Protein AF-A0A529T981-F1 (afdb_monomer_lite)

Structure (mmCIF, N/CA/C/O backbone):
data_AF-A0A529T981-F1
#
_entry.id   AF-A0A529T981-F1
#
loop_
_atom_site.group_PDB
_atom_site.id
_atom_site.type_symbol
_atom_site.label_atom_id
_atom_site.label_alt_id
_atom_site.label_comp_id
_atom_site.label_asym_id
_atom_site.label_entity_id
_atom_site.label_seq_id
_atom_site.pdbx_PDB_ins_code
_atom_site.Cartn_x
_atom_site.Cartn_y
_atom_site.Cartn_z
_atom_site.occupancy
_atom_site.B_iso_or_equiv
_atom_site.auth_seq_id
_atom_site.auth_comp_id
_atom_site.auth_asym_id
_atom_site.auth_atom_id
_atom_site.pdbx_PDB_model_num
ATOM 1 N N . ASP A 1 1 ? -9.825 -8.120 22.992 1.00 79.69 1 ASP A N 1
ATOM 2 C CA . ASP A 1 1 ? -8.385 -8.483 22.973 1.00 79.69 1 ASP A CA 1
ATOM 3 C C . ASP A 1 1 ? -7.554 -7.920 24.119 1.00 79.69 1 ASP A C 1
ATOM 5 O O . ASP A 1 1 ? -6.640 -8.611 24.566 1.00 79.69 1 ASP A O 1
ATOM 9 N N . TYR A 1 2 ? -7.855 -6.719 24.620 1.00 92.38 2 TYR A N 1
ATOM 10 C CA . TYR A 1 2 ? -7.066 -6.068 25.681 1.00 92.38 2 TYR A CA 1
ATOM 11 C C . TYR A 1 2 ? -7.798 -5.934 27.023 1.00 92.38 2 TYR A C 1
ATOM 13 O O . TYR A 1 2 ? -7.199 -5.501 28.000 1.00 92.38 2 TYR A O 1
ATOM 21 N N . SER A 1 3 ? -9.080 -6.305 27.079 1.00 91.94 3 SER A N 1
ATOM 22 C CA . SER A 1 3 ? -9.889 -6.250 28.295 1.00 91.94 3 SER A CA 1
ATOM 23 C C . SER A 1 3 ? -9.361 -7.203 29.366 1.00 91.94 3 SER A C 1
ATOM 25 O O . SER A 1 3 ? -8.904 -8.312 29.068 1.00 91.94 3 SER A O 1
ATOM 27 N N . VAL A 1 4 ? -9.448 -6.756 30.616 1.00 92.44 4 VAL A N 1
ATOM 28 C CA . VAL A 1 4 ? -9.109 -7.526 31.813 1.00 92.44 4 VAL A CA 1
ATOM 29 C C . VAL A 1 4 ? -10.261 -7.379 32.787 1.00 92.44 4 VAL A C 1
ATOM 31 O O . VAL A 1 4 ? -10.674 -6.259 33.085 1.00 92.44 4 VAL A O 1
ATOM 34 N N . ASP A 1 5 ? -10.772 -8.504 33.271 1.00 90.44 5 ASP A N 1
ATOM 35 C CA . ASP A 1 5 ? -11.862 -8.511 34.238 1.00 90.44 5 ASP A CA 1
ATOM 36 C C . ASP A 1 5 ? -11.338 -8.122 35.619 1.00 90.44 5 ASP A C 1
ATOM 38 O O . ASP A 1 5 ? -10.339 -8.663 36.100 1.00 90.44 5 ASP A O 1
ATOM 42 N N . ILE A 1 6 ? -12.020 -7.177 36.262 1.00 89.88 6 ILE A N 1
ATOM 43 C CA . ILE A 1 6 ? -11.664 -6.704 37.599 1.00 89.88 6 ILE A CA 1
ATOM 44 C C . ILE A 1 6 ? -12.246 -7.682 38.631 1.00 89.88 6 ILE A C 1
ATOM 46 O O . ILE A 1 6 ? -13.460 -7.909 38.619 1.00 89.88 6 ILE A O 1
ATOM 50 N N . PRO A 1 7 ? -11.437 -8.242 39.553 1.00 87.31 7 PRO A N 1
ATOM 51 C CA . PRO A 1 7 ? -11.942 -9.106 40.613 1.00 87.31 7 PRO A CA 1
ATOM 52 C C . PRO A 1 7 ? -12.968 -8.376 41.483 1.00 87.31 7 PRO A C 1
ATOM 54 O O . PRO A 1 7 ? -12.657 -7.350 42.100 1.00 87.31 7 PRO A O 1
ATOM 57 N N . ALA A 1 8 ? -14.181 -8.924 41.576 1.00 83.12 8 ALA A N 1
ATOM 58 C CA . ALA A 1 8 ? -15.233 -8.373 42.421 1.00 83.12 8 ALA A CA 1
ATOM 59 C C . ALA A 1 8 ? -14.780 -8.318 43.890 1.00 83.12 8 ALA A C 1
ATOM 61 O O . ALA A 1 8 ? -14.009 -9.151 44.360 1.00 83.12 8 ALA A O 1
ATOM 62 N N . ALA A 1 9 ? -15.245 -7.320 44.641 1.00 73.50 9 ALA A N 1
ATOM 63 C CA . ALA A 1 9 ? -14.827 -7.133 46.033 1.00 73.50 9 ALA A CA 1
ATOM 64 C C . ALA A 1 9 ? -15.364 -8.216 46.996 1.00 73.50 9 ALA A C 1
ATOM 66 O O . ALA A 1 9 ? -14.849 -8.346 48.100 1.00 73.50 9 ALA A O 1
ATOM 67 N N . ALA A 1 10 ? -16.385 -8.980 46.590 1.00 66.94 10 ALA A N 1
ATOM 68 C CA . ALA A 1 10 ? -17.143 -9.889 47.457 1.00 66.94 10 ALA A CA 1
ATOM 69 C C . ALA A 1 10 ? -16.980 -11.389 47.129 1.00 66.94 10 ALA A C 1
ATOM 71 O O . ALA A 1 10 ? -17.676 -12.211 47.718 1.00 66.94 10 ALA A O 1
ATOM 72 N N . THR A 1 11 ? -16.117 -11.765 46.179 1.00 62.50 11 THR A N 1
ATOM 73 C CA . THR A 1 11 ? -16.028 -13.150 45.664 1.00 62.50 11 THR A CA 1
ATOM 74 C C . THR A 1 11 ? -15.079 -14.070 46.427 1.00 62.50 11 THR A C 1
ATOM 76 O O . THR A 1 11 ? -15.204 -15.285 46.310 1.00 62.50 11 THR A O 1
ATOM 79 N N . SER A 1 12 ? -14.158 -13.527 47.222 1.00 66.31 12 SER A N 1
ATOM 80 C CA . SER A 1 12 ? -13.150 -14.309 47.946 1.00 66.31 12 SER A CA 1
ATOM 81 C C . SER A 1 12 ? -13.597 -14.615 49.379 1.00 66.31 12 SER A C 1
ATOM 83 O O . SER A 1 12 ? -13.844 -13.681 50.146 1.00 66.31 12 SER A O 1
ATOM 85 N N . ALA A 1 13 ? -13.658 -15.895 49.761 1.00 71.44 13 ALA A N 1
ATOM 86 C CA . ALA A 1 13 ? -14.081 -16.317 51.096 1.00 71.44 13 ALA A CA 1
ATOM 87 C C . ALA A 1 13 ? -12.965 -16.161 52.148 1.00 71.44 13 ALA A C 1
ATOM 89 O O . ALA A 1 13 ? -13.269 -16.029 53.335 1.00 71.44 13 ALA A O 1
ATOM 90 N N . THR A 1 14 ? -11.687 -16.122 51.735 1.00 87.25 14 THR A N 1
ATOM 91 C CA . THR A 1 14 ? -10.537 -15.889 52.635 1.00 87.25 14 THR A CA 1
ATOM 92 C C . THR A 1 14 ? -9.522 -14.853 52.107 1.00 87.25 14 THR A C 1
ATOM 94 O O . THR A 1 14 ? -9.468 -14.584 50.900 1.00 87.25 14 THR A O 1
ATOM 97 N N . PRO A 1 15 ? -8.667 -14.270 52.978 1.00 87.62 15 PRO A N 1
ATOM 98 C CA . PRO A 1 15 ? -7.579 -13.370 52.568 1.00 87.62 15 PRO A CA 1
ATOM 99 C C . PRO A 1 15 ? -6.585 -13.988 51.570 1.00 87.62 15 PRO A C 1
ATOM 101 O O . PRO A 1 15 ? -6.075 -13.297 50.682 1.00 87.62 15 PRO A O 1
ATOM 104 N N . GLU A 1 16 ? -6.308 -15.289 51.676 1.00 90.06 16 GLU A N 1
ATOM 105 C CA . GLU A 1 16 ? -5.418 -16.005 50.756 1.00 90.06 16 GLU A CA 1
ATOM 106 C C . GLU A 1 16 ? -6.039 -16.128 49.363 1.00 90.06 16 GLU A C 1
ATOM 108 O O . GLU A 1 16 ? -5.354 -15.931 48.357 1.00 90.06 16 GLU A O 1
ATOM 113 N N . GLU A 1 17 ? -7.339 -16.424 49.290 1.00 87.94 17 GLU A N 1
ATOM 114 C CA . GLU A 1 17 ? -8.085 -16.440 48.030 1.00 87.94 17 GLU A CA 1
ATOM 115 C C . GLU A 1 17 ? -8.094 -15.057 47.389 1.00 87.94 17 GLU A C 1
ATOM 117 O O . GLU A 1 17 ? -7.785 -14.937 46.201 1.00 87.94 17 GLU A O 1
ATOM 122 N N . ARG A 1 18 ? -8.320 -14.005 48.187 1.00 88.88 18 ARG A N 1
ATOM 123 C CA . ARG A 1 18 ? -8.262 -12.626 47.697 1.00 88.88 18 ARG A CA 1
ATOM 124 C C . ARG A 1 18 ? -6.890 -12.282 47.126 1.00 88.88 18 ARG A C 1
ATOM 126 O O . ARG A 1 18 ? -6.791 -11.694 46.053 1.00 88.88 18 ARG A O 1
ATOM 133 N N . THR A 1 19 ? -5.824 -12.677 47.817 1.00 91.31 19 THR A N 1
ATOM 134 C CA . THR A 1 19 ? -4.449 -12.440 47.359 1.00 91.31 19 THR A CA 1
ATOM 135 C C . THR A 1 19 ? -4.184 -13.149 46.028 1.00 91.31 19 THR A C 1
ATOM 137 O O . THR A 1 19 ? -3.629 -12.550 45.110 1.00 91.31 19 THR A O 1
ATOM 140 N N . ARG A 1 20 ? -4.632 -14.403 45.873 1.00 91.50 20 ARG A N 1
ATOM 141 C CA . ARG A 1 20 ? -4.498 -15.150 44.610 1.00 91.50 20 ARG A CA 1
ATOM 142 C C . ARG A 1 20 ? -5.272 -14.502 43.462 1.00 91.50 20 ARG A C 1
ATOM 144 O O . ARG A 1 20 ? -4.754 -14.459 42.348 1.00 91.50 20 ARG A O 1
ATOM 151 N N . GLU A 1 21 ? -6.485 -14.013 43.713 1.00 92.19 21 GLU A N 1
ATOM 152 C CA . GLU A 1 21 ? -7.270 -13.272 42.717 1.00 92.19 21 GLU A CA 1
ATOM 153 C C . GLU A 1 21 ? -6.547 -12.001 42.260 1.00 92.19 21 GLU A C 1
ATOM 155 O O . GLU A 1 21 ? -6.406 -11.778 41.059 1.00 92.19 21 GLU A O 1
ATOM 160 N N . LEU A 1 22 ? -6.037 -11.206 43.205 1.00 92.94 22 LEU A N 1
ATOM 161 C CA . LEU A 1 22 ? -5.331 -9.960 42.903 1.00 92.94 22 LEU A CA 1
ATOM 162 C C . LEU A 1 22 ? -4.029 -10.201 42.131 1.00 92.94 22 LEU A C 1
ATOM 164 O O . LEU A 1 22 ? -3.758 -9.488 41.171 1.00 92.94 22 LEU A O 1
ATOM 168 N N . VAL A 1 23 ? -3.260 -11.239 42.476 1.00 94.69 23 VAL A N 1
ATOM 169 C CA . VAL A 1 23 ? -2.050 -11.611 41.720 1.00 94.69 23 VAL A CA 1
ATOM 170 C C . VAL A 1 23 ? -2.396 -12.007 40.283 1.00 94.69 23 VAL A C 1
ATOM 172 O O . VAL A 1 23 ? -1.722 -11.580 39.348 1.00 94.69 23 VAL A O 1
ATOM 175 N N . ARG A 1 24 ? -3.459 -12.798 40.075 1.00 94.25 24 ARG A N 1
ATOM 176 C CA . ARG A 1 24 ? -3.903 -13.170 38.719 1.00 94.25 24 ARG A CA 1
ATOM 177 C C . ARG A 1 24 ? -4.343 -11.955 37.913 1.00 94.25 24 ARG A C 1
ATOM 179 O O . ARG A 1 24 ? -3.990 -11.859 36.740 1.00 94.25 24 ARG A O 1
ATOM 186 N N . PHE A 1 25 ? -5.093 -11.052 38.539 1.00 95.31 25 PHE A N 1
ATOM 187 C CA . PHE A 1 25 ? -5.492 -9.793 37.925 1.00 95.31 25 PHE A CA 1
ATOM 188 C C . PHE A 1 25 ? -4.277 -8.963 37.519 1.00 95.31 25 PHE A C 1
ATOM 190 O O . PHE A 1 25 ? -4.196 -8.557 36.366 1.00 95.31 25 PHE A O 1
ATOM 197 N N . GLU A 1 26 ? -3.302 -8.792 38.410 1.00 95.06 26 GLU A N 1
ATOM 198 C CA . GLU A 1 26 ? -2.103 -7.998 38.138 1.00 95.06 26 GLU A CA 1
ATOM 199 C C . GLU A 1 26 ? -1.268 -8.582 36.991 1.00 95.06 26 GLU A C 1
ATOM 201 O O . GLU A 1 26 ? -0.841 -7.860 36.088 1.00 95.06 26 GLU A O 1
ATOM 206 N N . MET A 1 27 ? -1.091 -9.908 36.961 1.00 95.44 27 MET A N 1
ATOM 207 C CA . MET A 1 27 ? -0.408 -10.588 35.857 1.00 95.44 27 MET A CA 1
ATOM 208 C C . MET A 1 27 ? -1.162 -10.424 34.532 1.00 95.44 27 MET A C 1
ATOM 210 O O . MET A 1 27 ? -0.543 -10.175 33.495 1.00 95.44 27 MET A O 1
ATOM 214 N N . ALA A 1 28 ? -2.493 -10.553 34.551 1.00 96.19 28 ALA A N 1
ATOM 215 C CA . ALA A 1 28 ? -3.322 -10.370 33.365 1.00 96.19 28 ALA A CA 1
ATOM 216 C C . ALA A 1 28 ? -3.280 -8.917 32.872 1.00 96.19 28 ALA A C 1
ATOM 218 O O . ALA A 1 28 ? -3.093 -8.691 31.678 1.00 96.19 28 ALA A O 1
ATOM 219 N N . LEU A 1 29 ? -3.386 -7.945 33.779 1.00 95.94 29 LEU A N 1
ATOM 220 C CA . LEU A 1 29 ? -3.292 -6.519 33.485 1.00 95.94 29 LEU A CA 1
ATOM 221 C C . LEU A 1 29 ? -1.941 -6.165 32.874 1.00 95.94 29 LEU A C 1
ATOM 223 O O . LEU A 1 29 ? -1.905 -5.605 31.779 1.00 95.94 29 LEU A O 1
ATOM 227 N N . SER A 1 30 ? -0.849 -6.588 33.512 1.00 96.12 30 SER A N 1
ATOM 228 C CA . SER A 1 30 ? 0.517 -6.391 33.020 1.00 96.12 30 SER A CA 1
ATOM 229 C C . SER A 1 30 ? 0.714 -6.988 31.624 1.00 96.12 30 SER A C 1
ATOM 231 O O . SER A 1 30 ? 1.224 -6.326 30.721 1.00 96.12 30 SER A O 1
ATOM 233 N N . ALA A 1 31 ? 0.258 -8.222 31.397 1.00 96.19 31 ALA A N 1
ATOM 234 C CA . ALA A 1 31 ? 0.380 -8.861 30.090 1.00 96.19 31 ALA A CA 1
ATOM 235 C C . ALA A 1 31 ? -0.459 -8.156 29.009 1.00 96.19 31 ALA A C 1
ATOM 237 O O . ALA A 1 31 ? 0.007 -7.976 27.882 1.00 96.19 31 ALA A O 1
ATOM 238 N N . ARG A 1 32 ? -1.696 -7.745 29.327 1.00 96.50 32 ARG A N 1
ATOM 239 C CA . ARG A 1 32 ? -2.586 -7.080 28.361 1.00 96.50 32 ARG A CA 1
ATOM 240 C C . ARG A 1 32 ? -2.136 -5.665 28.033 1.00 96.50 32 ARG A C 1
ATOM 242 O O . ARG A 1 32 ? -2.199 -5.302 26.861 1.00 96.50 32 ARG A O 1
ATOM 249 N N . VAL A 1 33 ? -1.657 -4.898 29.011 1.00 96.56 33 VAL A N 1
ATOM 250 C CA . VAL A 1 33 ? -1.172 -3.534 28.765 1.00 96.56 33 VAL A CA 1
ATOM 251 C C . VAL A 1 33 ? 0.124 -3.542 27.956 1.00 96.56 33 VAL A C 1
ATOM 253 O O . VAL A 1 33 ? 0.258 -2.751 27.025 1.00 96.56 33 VAL A O 1
ATOM 256 N N . LEU A 1 34 ? 1.030 -4.492 28.218 1.00 96.88 34 LEU A N 1
ATOM 257 C CA . LEU A 1 34 ? 2.233 -4.676 27.407 1.00 96.88 34 LEU A CA 1
ATOM 258 C C . LEU A 1 34 ? 1.904 -5.083 25.976 1.00 96.88 34 LEU A C 1
ATOM 260 O O . LEU A 1 34 ? 2.467 -4.523 25.037 1.00 96.88 34 LEU A O 1
ATOM 264 N N . ARG A 1 35 ? 0.960 -6.016 25.801 1.00 96.31 35 ARG A N 1
ATOM 265 C CA . ARG A 1 35 ? 0.483 -6.396 24.472 1.00 96.31 35 ARG A CA 1
ATOM 266 C C . ARG A 1 35 ? -0.139 -5.209 23.743 1.00 96.31 35 ARG A C 1
ATOM 268 O O . ARG A 1 35 ? 0.192 -4.987 22.590 1.00 96.31 35 ARG A O 1
ATOM 275 N N . TYR A 1 36 ? -1.001 -4.436 24.405 1.00 97.06 36 TYR A N 1
ATOM 276 C CA . TYR A 1 36 ? -1.597 -3.244 23.804 1.00 97.06 36 TYR A CA 1
ATOM 277 C C . TYR A 1 36 ? -0.527 -2.236 23.378 1.00 97.06 36 TYR A C 1
ATOM 279 O O . TYR A 1 36 ? -0.566 -1.746 22.257 1.00 97.06 36 TYR A O 1
ATOM 287 N N . ALA A 1 37 ? 0.434 -1.932 24.254 1.00 96.62 37 ALA A N 1
ATOM 288 C CA . ALA A 1 37 ? 1.474 -0.951 23.969 1.00 96.62 37 ALA A CA 1
ATOM 289 C C . ALA A 1 37 ? 2.386 -1.396 22.812 1.00 96.62 37 ALA A C 1
ATOM 291 O O . ALA A 1 37 ? 2.728 -0.579 21.959 1.00 96.62 37 ALA A O 1
ATOM 292 N N . HIS A 1 38 ? 2.714 -2.689 22.748 1.00 95.44 38 HIS A N 1
ATOM 293 C CA . HIS A 1 38 ? 3.427 -3.280 21.620 1.00 95.44 38 HIS A CA 1
ATOM 294 C C . HIS A 1 38 ? 2.606 -3.196 20.323 1.00 95.44 38 HIS A C 1
ATOM 296 O O . HIS A 1 38 ? 3.100 -2.694 19.315 1.00 95.44 38 HIS A O 1
ATOM 302 N N . ASP A 1 39 ? 1.347 -3.643 20.354 1.00 96.06 39 ASP A N 1
ATOM 303 C CA . ASP A 1 39 ? 0.452 -3.645 19.192 1.00 96.06 39 ASP A CA 1
ATOM 304 C C . ASP A 1 39 ? 0.203 -2.219 18.674 1.00 96.06 39 ASP A C 1
ATOM 306 O O . ASP A 1 39 ? 0.153 -2.005 17.467 1.00 96.06 39 ASP A O 1
ATOM 310 N N . ALA A 1 40 ? 0.092 -1.231 19.566 1.00 95.44 40 ALA A N 1
ATOM 311 C CA . ALA A 1 40 ? -0.047 0.181 19.218 1.00 95.44 40 ALA A CA 1
ATOM 312 C C . ALA A 1 40 ? 1.186 0.723 18.473 1.00 95.44 40 ALA A C 1
ATOM 314 O O . ALA A 1 40 ? 1.029 1.476 17.514 1.00 95.44 40 ALA A O 1
ATOM 315 N N . GLN A 1 41 ? 2.393 0.316 18.878 1.00 94.19 41 GLN A N 1
ATOM 316 C CA . GLN A 1 41 ? 3.653 0.785 18.290 1.00 94.19 41 GLN A CA 1
ATOM 317 C C . GLN A 1 41 ? 4.010 0.092 16.972 1.00 94.19 41 GLN A C 1
ATOM 319 O O . GLN A 1 41 ? 4.528 0.732 16.049 1.00 94.19 41 GLN A O 1
ATOM 324 N N . SER A 1 42 ? 3.786 -1.218 16.909 1.00 93.19 42 SER A N 1
ATOM 325 C CA . SER A 1 42 ? 4.363 -2.082 15.874 1.00 93.19 42 SER A CA 1
ATOM 326 C C . SER A 1 42 ? 3.327 -2.769 14.993 1.00 93.19 42 SER A C 1
ATOM 328 O O . SER A 1 42 ? 3.700 -3.373 13.991 1.00 93.19 42 SER A O 1
ATOM 330 N N . GLY A 1 43 ? 2.046 -2.670 15.341 1.00 94.81 43 GLY A N 1
ATOM 331 C CA . GLY A 1 43 ? 0.987 -3.447 14.715 1.00 94.81 43 GLY A CA 1
ATOM 332 C C . GLY A 1 43 ? 0.711 -4.749 15.461 1.00 94.81 43 GLY A C 1
ATOM 333 O O . GLY A 1 43 ? 1.532 -5.270 16.217 1.00 94.81 43 GLY A O 1
ATOM 334 N N . ARG A 1 44 ? -0.495 -5.265 15.246 1.00 94.50 44 ARG A N 1
ATOM 335 C CA . ARG A 1 44 ? -0.979 -6.566 15.721 1.00 94.50 44 ARG A CA 1
ATOM 336 C C . ARG A 1 44 ? -0.484 -7.714 14.844 1.00 94.50 44 ARG A C 1
ATOM 338 O O . ARG A 1 44 ? -0.466 -8.862 15.292 1.00 94.50 44 ARG A O 1
ATOM 345 N N . VAL A 1 45 ? -0.163 -7.419 13.587 1.00 93.50 45 VAL A N 1
ATOM 346 C CA . VAL A 1 45 ? 0.292 -8.378 12.582 1.00 93.50 45 VAL A CA 1
ATOM 347 C C . VAL A 1 45 ? 1.747 -8.085 12.244 1.00 93.50 45 VAL A C 1
ATOM 349 O O . VAL A 1 45 ? 2.114 -6.936 12.037 1.00 93.50 45 VAL A O 1
ATOM 352 N N . ASP A 1 46 ? 2.570 -9.131 12.175 1.00 92.62 46 ASP A N 1
ATOM 353 C CA . ASP A 1 46 ? 3.931 -9.026 11.647 1.00 92.62 46 ASP A CA 1
ATOM 354 C C . ASP A 1 46 ? 3.881 -9.108 10.108 1.00 92.62 46 ASP A C 1
ATOM 356 O O . ASP A 1 46 ? 3.665 -10.206 9.571 1.00 92.62 46 ASP A O 1
ATOM 360 N N . PRO A 1 47 ? 4.066 -7.986 9.384 1.00 93.75 47 PRO A N 1
ATOM 361 C CA . PRO A 1 47 ? 3.930 -7.957 7.929 1.00 93.75 47 PRO A CA 1
ATOM 362 C C . PRO A 1 47 ? 4.952 -8.860 7.233 1.00 93.75 47 PRO A C 1
ATOM 364 O O . PRO A 1 47 ? 4.630 -9.514 6.238 1.00 93.75 47 PRO A O 1
ATOM 367 N N . ASN A 1 48 ? 6.152 -9.002 7.804 1.00 94.00 48 ASN A N 1
ATOM 368 C CA . ASN A 1 48 ? 7.233 -9.811 7.235 1.00 94.00 48 ASN A CA 1
ATOM 369 C C . ASN A 1 48 ? 6.924 -11.320 7.266 1.00 94.00 48 ASN A C 1
ATOM 371 O O . ASN A 1 48 ? 7.628 -12.115 6.644 1.00 94.00 48 ASN A O 1
ATOM 375 N N . ARG A 1 49 ? 5.878 -11.735 7.997 1.00 93.81 49 ARG A N 1
ATOM 376 C CA . ARG A 1 49 ? 5.397 -13.124 8.066 1.00 93.81 49 ARG A CA 1
ATOM 377 C C . ARG A 1 49 ? 4.147 -13.379 7.228 1.00 93.81 49 ARG A C 1
ATOM 379 O O . ARG A 1 49 ? 3.740 -14.534 7.121 1.00 93.81 49 ARG A O 1
ATOM 386 N N . MET A 1 50 ? 3.536 -12.340 6.656 1.00 90.31 50 MET A N 1
ATOM 387 C CA . MET A 1 50 ? 2.333 -12.473 5.830 1.00 90.31 50 MET A CA 1
ATOM 388 C C . MET A 1 50 ? 2.673 -13.018 4.445 1.00 90.31 50 MET A C 1
ATOM 390 O O . MET A 1 50 ? 2.133 -14.033 4.008 1.00 90.31 50 MET A O 1
ATOM 394 N N . THR A 1 51 ? 3.573 -12.324 3.751 1.00 87.00 51 THR A N 1
ATOM 395 C CA . THR A 1 51 ? 4.034 -12.666 2.403 1.00 87.00 51 THR A CA 1
ATOM 396 C C . THR A 1 51 ? 5.536 -12.407 2.299 1.00 87.00 51 THR A C 1
ATOM 398 O O . THR A 1 51 ? 6.116 -11.739 3.151 1.00 87.00 51 THR A O 1
ATOM 401 N N . GLY A 1 52 ? 6.176 -12.895 1.235 1.00 89.44 52 GLY A N 1
ATOM 402 C CA . GLY A 1 52 ? 7.591 -12.613 0.966 1.00 89.44 52 GLY A CA 1
ATOM 403 C C . GLY A 1 52 ? 7.888 -11.197 0.451 1.00 89.44 52 GLY A C 1
ATOM 404 O O . GLY A 1 52 ? 9.034 -10.936 0.101 1.00 89.44 52 GLY A O 1
ATOM 405 N N . TYR A 1 53 ? 6.889 -10.307 0.364 1.00 93.44 53 TYR A N 1
ATOM 406 C CA . TYR A 1 53 ? 7.031 -8.965 -0.219 1.00 93.44 53 TYR A CA 1
ATOM 407 C C . TYR A 1 53 ? 7.159 -7.840 0.810 1.00 93.44 53 TYR A C 1
ATOM 409 O O . TYR A 1 53 ? 7.343 -6.694 0.416 1.00 93.44 53 TYR A O 1
ATOM 417 N N . TYR A 1 54 ? 7.078 -8.134 2.105 1.00 95.31 54 TYR A N 1
ATOM 418 C CA . TYR A 1 54 ? 7.261 -7.137 3.158 1.00 95.31 54 TYR A CA 1
ATOM 419 C C . TYR A 1 54 ? 8.670 -7.222 3.739 1.00 95.31 54 TYR A C 1
ATOM 421 O O . TYR A 1 54 ? 9.181 -8.309 4.014 1.00 95.31 54 TYR A O 1
ATOM 429 N N . ASP A 1 55 ? 9.298 -6.063 3.902 1.00 95.44 55 ASP A N 1
ATOM 430 C CA . ASP A 1 55 ? 10.629 -5.928 4.476 1.00 95.44 55 ASP A CA 1
ATOM 431 C C . ASP A 1 55 ? 10.716 -4.672 5.343 1.00 95.44 55 ASP A C 1
ATOM 433 O O . ASP A 1 55 ? 11.326 -3.663 4.981 1.00 95.44 55 ASP A O 1
ATOM 437 N N . PHE A 1 56 ? 10.072 -4.738 6.505 1.00 95.19 56 PHE A N 1
ATOM 438 C CA . PHE A 1 56 ? 10.139 -3.683 7.506 1.00 95.19 56 PHE A CA 1
ATOM 439 C C . PHE A 1 56 ? 11.102 -4.055 8.639 1.00 95.19 56 PHE A C 1
ATOM 441 O O . PHE A 1 56 ? 11.018 -5.164 9.177 1.00 95.19 56 PHE A O 1
ATOM 448 N N . PRO A 1 57 ? 12.001 -3.146 9.055 1.00 92.62 57 PRO A N 1
ATOM 449 C CA . PRO A 1 57 ? 12.819 -3.349 10.243 1.00 92.62 57 PRO A CA 1
ATOM 450 C C . PRO A 1 57 ? 11.960 -3.578 11.491 1.00 92.62 57 PRO A C 1
ATOM 452 O O . PRO A 1 57 ? 10.948 -2.907 11.697 1.00 92.62 57 PRO A O 1
ATOM 455 N N . ALA A 1 58 ? 12.387 -4.501 12.355 1.00 89.50 58 ALA A N 1
ATOM 456 C CA . ALA A 1 58 ? 11.729 -4.707 13.639 1.00 89.50 58 ALA A CA 1
ATOM 457 C C . ALA A 1 58 ? 11.807 -3.430 14.488 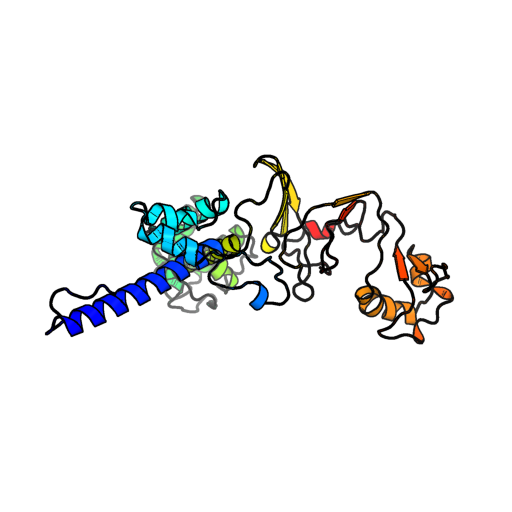1.00 89.50 58 ALA A C 1
ATOM 459 O O . ALA A 1 58 ? 12.868 -2.814 14.609 1.00 89.50 58 ALA A O 1
ATOM 460 N N . LYS A 1 59 ? 10.690 -3.062 15.115 1.00 91.69 59 LYS A N 1
ATOM 461 C CA . LYS A 1 59 ? 10.621 -1.932 16.041 1.00 91.69 59 LYS A CA 1
ATOM 462 C C . LYS A 1 59 ? 10.828 -2.439 17.469 1.00 91.69 59 LYS A C 1
ATOM 464 O O . LYS A 1 59 ? 9.907 -3.046 18.019 1.00 91.69 59 LYS A O 1
ATOM 469 N N . PRO A 1 60 ? 12.009 -2.236 18.080 1.00 91.31 60 PRO A N 1
ATOM 470 C CA . PRO A 1 60 ? 12.248 -2.713 19.434 1.00 91.31 60 PRO A CA 1
ATOM 471 C C . PRO A 1 60 ? 11.277 -2.049 20.416 1.00 91.31 60 PRO A C 1
ATOM 473 O O . PRO A 1 60 ? 10.979 -0.856 20.314 1.00 91.31 60 PRO A O 1
ATOM 476 N N . PHE A 1 61 ? 10.796 -2.831 21.379 1.00 92.62 61 PHE A N 1
ATOM 477 C CA . PHE A 1 61 ? 9.899 -2.362 22.427 1.00 92.62 61 PHE A CA 1
ATOM 478 C C . PHE A 1 61 ? 10.433 -2.782 23.798 1.00 92.62 61 PHE A C 1
ATOM 480 O O . PHE A 1 61 ? 10.562 -3.973 24.085 1.00 92.62 61 PHE A O 1
ATOM 487 N N . ASP A 1 62 ? 10.765 -1.797 24.634 1.00 95.31 62 ASP A N 1
ATOM 488 C CA . ASP A 1 62 ? 11.234 -2.022 26.002 1.00 95.31 62 ASP A CA 1
ATOM 489 C C . ASP A 1 62 ? 10.048 -2.327 26.928 1.00 95.31 62 ASP A C 1
ATOM 491 O O . ASP A 1 62 ? 9.400 -1.429 27.472 1.00 95.31 62 ASP A O 1
ATOM 495 N N . LEU A 1 63 ? 9.759 -3.620 27.086 1.00 95.44 63 LEU A N 1
ATOM 496 C CA . LEU A 1 63 ? 8.681 -4.121 27.941 1.00 95.44 63 LEU A CA 1
ATOM 497 C C . LEU A 1 63 ? 8.897 -3.749 29.418 1.00 95.44 63 LEU A C 1
ATOM 499 O O . LEU A 1 63 ? 7.946 -3.398 30.114 1.00 95.44 63 LEU A O 1
ATOM 503 N N . GLU A 1 64 ? 10.135 -3.818 29.912 1.00 96.75 64 GLU A N 1
ATOM 504 C CA . GLU A 1 64 ? 10.435 -3.534 31.318 1.00 96.75 64 GLU A CA 1
ATOM 505 C C . GLU A 1 64 ? 10.283 -2.038 31.609 1.00 96.75 64 GLU A C 1
ATOM 507 O O . GLU A 1 64 ? 9.628 -1.656 32.583 1.00 96.75 64 GLU A O 1
ATOM 512 N N . GLY A 1 65 ? 10.835 -1.189 30.739 1.00 97.00 65 GLY A N 1
ATOM 513 C CA . GLY A 1 65 ? 10.649 0.257 30.805 1.00 97.00 65 GLY A CA 1
ATOM 514 C C . GLY A 1 65 ? 9.175 0.647 30.740 1.00 97.00 65 GLY A C 1
ATOM 515 O O . GLY A 1 65 ? 8.727 1.466 31.542 1.00 97.00 65 GLY A O 1
ATOM 516 N N . ALA A 1 66 ? 8.394 0.005 29.864 1.00 96.62 66 ALA A N 1
ATOM 517 C CA . ALA A 1 66 ? 6.960 0.251 29.762 1.00 96.62 66 ALA A CA 1
ATOM 518 C C . ALA A 1 66 ? 6.207 -0.059 31.063 1.00 96.62 66 ALA A C 1
ATOM 520 O O . ALA A 1 66 ? 5.439 0.784 31.532 1.00 96.62 66 ALA A O 1
ATOM 521 N N . LEU A 1 67 ? 6.461 -1.214 31.692 1.00 96.88 67 LEU A N 1
ATOM 522 C CA . LEU A 1 67 ? 5.865 -1.544 32.993 1.00 96.88 67 LEU A CA 1
ATOM 523 C C . LEU A 1 67 ? 6.293 -0.563 34.085 1.00 96.88 67 LEU A C 1
ATOM 525 O O . LEU A 1 67 ? 5.449 -0.103 34.852 1.00 96.88 67 LEU A O 1
ATOM 529 N N . LYS A 1 68 ? 7.581 -0.196 34.144 1.00 97.06 68 LYS A N 1
ATOM 530 C CA . LYS A 1 68 ? 8.076 0.788 35.118 1.00 97.06 68 LYS A CA 1
ATOM 531 C C . LYS A 1 68 ? 7.370 2.130 34.961 1.00 97.06 68 LYS A C 1
ATOM 533 O O . LYS A 1 68 ? 6.979 2.716 35.966 1.00 97.06 68 LYS A O 1
ATOM 538 N N . THR A 1 69 ? 7.172 2.616 33.737 1.00 96.94 69 THR A N 1
ATOM 539 C CA . THR A 1 69 ? 6.429 3.861 33.505 1.00 96.94 69 THR A CA 1
ATOM 540 C C . THR A 1 69 ? 4.966 3.726 33.925 1.00 96.94 69 THR A C 1
ATOM 542 O O . THR A 1 69 ? 4.465 4.578 34.659 1.00 96.94 69 THR A O 1
ATOM 545 N N . LEU A 1 70 ? 4.294 2.650 33.511 1.00 95.88 70 LEU A N 1
ATOM 546 C CA . LEU A 1 70 ? 2.879 2.406 33.809 1.00 95.88 70 LEU A CA 1
ATOM 547 C C . LEU A 1 70 ? 2.593 2.256 35.308 1.00 95.88 70 LEU A C 1
ATOM 549 O O . LEU A 1 70 ? 1.543 2.693 35.763 1.00 95.88 70 LEU A O 1
ATOM 553 N N . ALA A 1 71 ? 3.532 1.703 36.077 1.00 95.56 71 ALA A N 1
ATOM 554 C CA . ALA A 1 71 ? 3.391 1.530 37.522 1.00 95.56 71 ALA A CA 1
ATOM 555 C C . ALA A 1 71 ? 3.434 2.849 38.322 1.00 95.56 71 ALA A C 1
ATOM 557 O O . ALA A 1 71 ? 2.977 2.879 39.463 1.00 95.56 71 ALA A O 1
ATOM 558 N N . HIS A 1 72 ? 3.990 3.928 37.757 1.00 96.50 72 HIS A N 1
ATOM 559 C CA . HIS A 1 72 ? 4.204 5.195 38.475 1.00 96.50 72 HIS A CA 1
ATOM 560 C C . HIS A 1 72 ? 3.440 6.382 37.881 1.00 96.50 72 HIS A C 1
ATOM 562 O O . HIS A 1 72 ? 3.243 7.388 38.562 1.00 96.50 72 HIS A O 1
ATOM 568 N N . THR A 1 73 ? 3.035 6.307 36.612 1.00 96.19 73 THR A N 1
ATOM 569 C CA . THR A 1 73 ? 2.324 7.404 35.952 1.00 96.19 73 THR A CA 1
ATOM 570 C C . THR A 1 73 ? 0.869 7.491 36.408 1.00 96.19 73 THR A C 1
ATOM 572 O O . THR A 1 73 ? 0.179 6.482 36.530 1.00 96.19 73 THR A O 1
ATOM 575 N N . GLN A 1 74 ? 0.374 8.713 36.598 1.00 96.62 74 GLN A N 1
ATOM 576 C CA . GLN A 1 74 ? -1.066 8.976 36.724 1.00 96.62 74 GLN A CA 1
ATOM 577 C C . GLN A 1 74 ? -1.721 9.192 35.347 1.00 96.62 74 GLN A C 1
ATOM 579 O O . GLN A 1 74 ? -2.933 9.075 35.198 1.00 96.62 74 GLN A O 1
ATOM 584 N N . GLU A 1 75 ? -0.907 9.409 34.311 1.00 96.38 75 GLU A N 1
ATOM 585 C CA . GLU A 1 75 ? -1.311 9.714 32.937 1.00 96.38 75 GLU A CA 1
ATOM 586 C C . GLU A 1 75 ? -1.265 8.461 32.046 1.00 96.38 75 GLU A C 1
ATOM 588 O O . GLU A 1 75 ? -0.656 8.443 30.972 1.00 96.38 75 GLU A O 1
ATOM 593 N N . VAL A 1 76 ? -1.884 7.366 32.506 1.00 95.25 76 VAL A N 1
ATOM 594 C CA . VAL A 1 76 ? -1.840 6.055 31.826 1.00 95.25 76 VAL A CA 1
ATOM 595 C C . VAL A 1 76 ? -2.365 6.150 30.393 1.00 95.25 76 VAL A C 1
ATOM 597 O O . VAL A 1 76 ? -1.738 5.632 29.470 1.00 95.25 76 VAL A O 1
ATOM 600 N N . ARG A 1 77 ? -3.488 6.853 30.186 1.00 95.81 77 ARG A N 1
ATOM 601 C CA . ARG A 1 77 ? -4.065 7.064 28.850 1.00 95.81 77 ARG A CA 1
ATOM 602 C C . ARG A 1 77 ? -3.061 7.746 27.928 1.00 95.81 77 ARG A C 1
ATOM 604 O O . ARG A 1 77 ? -2.791 7.230 26.853 1.00 95.81 77 ARG A O 1
ATOM 611 N N . THR A 1 78 ? -2.484 8.860 28.364 1.00 96.44 78 THR A N 1
ATOM 612 C CA . THR A 1 78 ? -1.513 9.640 27.588 1.00 96.44 78 THR A CA 1
ATOM 613 C C . THR A 1 78 ? -0.298 8.796 27.205 1.00 96.44 78 THR A C 1
ATOM 615 O O . THR A 1 78 ? 0.131 8.811 26.051 1.00 96.44 78 THR A O 1
ATOM 618 N N . TYR A 1 79 ? 0.222 7.991 28.138 1.00 96.50 79 TYR A N 1
ATOM 619 C CA . TYR A 1 79 ? 1.318 7.068 27.847 1.00 96.50 79 TYR A CA 1
ATOM 620 C C . TYR A 1 79 ? 0.939 6.051 26.762 1.00 96.50 79 TYR A C 1
ATOM 622 O O . TYR A 1 79 ? 1.676 5.890 25.789 1.00 96.50 79 TYR A O 1
ATOM 630 N N . LEU A 1 80 ? -0.217 5.398 26.893 1.00 95.81 80 LEU A N 1
ATOM 631 C CA . LEU A 1 80 ? -0.685 4.399 25.932 1.00 95.81 80 LEU A CA 1
ATOM 632 C C . LEU A 1 80 ? -0.991 5.005 24.555 1.00 95.81 80 LEU A C 1
ATOM 634 O O . LEU A 1 80 ? -0.648 4.408 23.539 1.00 95.81 80 LEU A O 1
ATOM 638 N N . GLU A 1 81 ? -1.570 6.205 24.506 1.00 94.81 81 GLU A N 1
ATOM 639 C CA . GLU A 1 81 ? -1.832 6.937 23.262 1.00 94.81 81 GLU A CA 1
ATOM 640 C C . GLU A 1 81 ? -0.538 7.335 22.541 1.00 94.81 81 GLU A C 1
ATOM 642 O O . GLU A 1 81 ? -0.456 7.248 21.315 1.00 94.81 81 GLU A O 1
ATOM 647 N N . SER A 1 82 ? 0.515 7.670 23.294 1.00 94.25 82 SER A N 1
ATOM 648 C CA . SER A 1 82 ? 1.831 7.990 22.726 1.00 94.25 82 SER A CA 1
ATOM 649 C C . SER A 1 82 ? 2.514 6.807 22.031 1.00 94.25 82 SER A C 1
ATOM 651 O O . SER A 1 82 ? 3.526 6.999 21.362 1.00 94.25 82 SER A O 1
ATOM 653 N N . ARG A 1 83 ? 2.019 5.574 22.228 1.00 95.06 83 ARG A N 1
ATOM 654 C CA . ARG A 1 83 ? 2.572 4.381 21.571 1.00 95.06 83 ARG A CA 1
ATOM 655 C C . ARG A 1 83 ? 2.110 4.241 20.127 1.00 95.06 83 ARG A C 1
ATOM 657 O O . ARG A 1 83 ? 2.808 3.605 19.353 1.00 95.06 83 ARG A O 1
ATOM 664 N N . HIS A 1 84 ? 0.973 4.826 19.757 1.00 95.69 84 HIS A N 1
ATOM 665 C CA . HIS A 1 84 ? 0.490 4.799 18.375 1.00 95.69 84 HIS A CA 1
ATOM 666 C C . HIS A 1 84 ? 1.369 5.654 17.441 1.00 95.69 84 HIS A C 1
ATOM 668 O O . HIS A 1 84 ? 2.087 6.535 17.923 1.00 95.69 84 HIS A O 1
ATOM 674 N N . PRO A 1 85 ? 1.315 5.462 16.109 1.00 95.31 85 PRO A N 1
ATOM 675 C CA . PRO A 1 85 ? 1.910 6.399 15.163 1.00 95.31 85 PRO A CA 1
ATOM 676 C C . PRO A 1 85 ? 1.405 7.830 15.388 1.00 95.31 85 PRO A C 1
ATOM 678 O O . PRO A 1 85 ? 0.220 8.069 15.614 1.00 95.31 85 PRO A O 1
ATOM 681 N N . GLN A 1 86 ? 2.326 8.791 15.338 1.00 91.50 86 GLN A N 1
ATOM 682 C CA . GLN A 1 86 ? 2.042 10.203 15.629 1.00 91.50 86 GLN A CA 1
ATOM 683 C C . GLN A 1 86 ? 1.924 11.059 14.357 1.00 91.50 86 GLN A C 1
ATOM 685 O O . GLN A 1 86 ? 1.764 12.273 14.449 1.00 91.50 86 GLN A O 1
ATOM 690 N N . ASN A 1 87 ? 2.007 10.442 13.173 1.00 89.50 87 ASN A N 1
ATOM 691 C CA . ASN A 1 87 ? 1.895 11.157 11.905 1.00 89.50 87 ASN A CA 1
ATOM 692 C C . ASN A 1 87 ? 0.450 11.632 11.629 1.00 89.50 87 ASN A C 1
ATOM 694 O O . ASN A 1 87 ? -0.506 11.019 12.124 1.00 89.50 87 ASN A O 1
ATOM 698 N N . PRO A 1 88 ? 0.277 12.718 10.848 1.00 90.50 88 PRO A N 1
ATOM 699 C CA . PRO A 1 88 ? -1.038 13.272 10.527 1.00 90.50 88 PRO A CA 1
ATOM 700 C C . PRO A 1 88 ? -1.993 12.270 9.874 1.00 90.50 88 PRO A C 1
ATOM 702 O O . PRO A 1 88 ? -3.187 12.288 10.164 1.00 90.50 88 PRO A O 1
ATOM 705 N N . GLU A 1 89 ? -1.484 11.375 9.027 1.00 91.38 89 GLU A N 1
ATOM 706 C CA . GLU A 1 89 ? -2.279 10.386 8.300 1.00 91.38 89 GLU A CA 1
ATOM 707 C C . GLU A 1 89 ? -2.946 9.385 9.253 1.00 91.38 89 GLU A C 1
ATOM 709 O O . GLU A 1 89 ? -4.135 9.091 9.122 1.00 91.38 89 GLU A O 1
ATOM 714 N N . TYR A 1 90 ? -2.215 8.907 10.261 1.00 95.62 90 TYR A N 1
ATOM 715 C CA . TYR A 1 90 ? -2.754 8.009 11.277 1.00 95.62 90 TYR A CA 1
ATOM 716 C C . TYR A 1 90 ? -3.823 8.697 12.132 1.00 95.62 90 TYR A C 1
ATOM 718 O O . TYR A 1 90 ? -4.867 8.106 12.412 1.00 95.62 90 TYR A O 1
ATOM 726 N N . GLN A 1 91 ? -3.601 9.958 12.516 1.00 94.44 91 GLN A N 1
ATOM 727 C CA . GLN A 1 91 ? -4.592 10.726 13.277 1.00 94.44 91 GLN A CA 1
ATOM 728 C C . GLN A 1 91 ? -5.862 10.975 12.456 1.00 94.44 91 GLN A C 1
ATOM 730 O O . GLN A 1 91 ? -6.964 10.776 12.965 1.00 94.44 91 GLN A O 1
ATOM 735 N N . ALA A 1 92 ? -5.723 11.326 11.174 1.00 96.31 92 ALA A N 1
ATOM 736 C CA . ALA A 1 92 ? -6.855 11.507 10.271 1.00 96.31 92 ALA A CA 1
ATOM 737 C C . ALA A 1 92 ? -7.684 10.220 10.129 1.00 96.31 92 ALA A C 1
ATOM 739 O O . ALA A 1 92 ? -8.909 10.266 10.213 1.00 96.31 92 ALA A O 1
ATOM 740 N N . LEU A 1 93 ? -7.032 9.060 9.999 1.00 97.81 93 LEU A N 1
ATOM 741 C CA . LEU A 1 93 ? -7.729 7.773 9.922 1.00 97.81 93 LEU A CA 1
ATOM 742 C C . LEU A 1 93 ? -8.411 7.372 11.236 1.00 97.81 93 LEU A C 1
ATOM 744 O O . LEU A 1 93 ? -9.441 6.704 11.198 1.00 97.81 93 LEU A O 1
ATOM 748 N N . ARG A 1 94 ? -7.887 7.774 12.400 1.00 97.44 94 ARG A N 1
ATOM 749 C CA . ARG A 1 94 ? -8.588 7.567 13.680 1.00 97.44 94 ARG A CA 1
ATOM 750 C C . ARG A 1 94 ? -9.869 8.384 13.766 1.00 97.44 94 ARG A C 1
ATOM 752 O O . ARG A 1 94 ? -10.886 7.843 14.186 1.00 97.44 94 ARG A O 1
ATOM 759 N N . VAL A 1 95 ? -9.809 9.653 13.359 1.00 97.69 95 VAL A N 1
ATOM 760 C CA . VAL A 1 95 ? -10.983 10.536 13.306 1.00 97.69 95 VAL A CA 1
ATOM 761 C C . VAL A 1 95 ? -12.019 9.982 12.328 1.00 97.69 95 VAL A C 1
ATOM 763 O O . VAL A 1 95 ? -13.195 9.903 12.668 1.00 97.69 95 VAL A O 1
ATOM 766 N N . GLU A 1 96 ? -11.584 9.532 11.149 1.00 96.56 96 GLU A N 1
ATOM 767 C CA . GLU A 1 96 ? -12.467 8.897 10.166 1.00 96.56 96 GLU A CA 1
ATOM 768 C C . GLU A 1 96 ? -13.102 7.614 10.716 1.00 96.56 96 GLU A C 1
ATOM 770 O O . GLU A 1 96 ? -14.298 7.396 10.544 1.00 96.56 96 GLU A O 1
ATOM 775 N N . LEU A 1 97 ? -12.334 6.773 11.419 1.00 97.50 97 LEU A N 1
ATOM 776 C CA . LEU A 1 97 ? -12.873 5.557 12.026 1.00 97.50 97 LEU A CA 1
ATOM 777 C C . LEU A 1 97 ? -13.972 5.877 13.046 1.00 97.50 97 LEU A C 1
ATOM 779 O O . LEU A 1 97 ? -15.029 5.252 13.012 1.00 97.50 97 LEU A O 1
ATOM 783 N N . GLU A 1 98 ? -13.732 6.852 13.923 1.00 96.62 98 GLU A N 1
ATOM 784 C CA . GLU A 1 98 ? -14.712 7.295 14.918 1.00 96.62 98 GLU A CA 1
ATOM 785 C C . GLU A 1 98 ? -15.972 7.862 14.248 1.00 96.62 98 GLU A C 1
ATOM 787 O O . GLU A 1 98 ? -17.088 7.496 14.621 1.00 96.62 98 GLU A O 1
ATOM 792 N N . ALA A 1 99 ? -15.807 8.689 13.212 1.00 95.00 99 ALA A N 1
ATOM 793 C CA . ALA A 1 99 ? -16.917 9.254 12.450 1.00 95.00 99 ALA A CA 1
ATOM 794 C C . ALA A 1 99 ? -17.749 8.169 11.745 1.00 95.00 99 ALA A C 1
ATOM 796 O O . ALA A 1 99 ? -18.980 8.178 11.824 1.00 95.00 99 ALA A O 1
ATOM 797 N N . LEU A 1 100 ? -17.092 7.200 11.099 1.00 92.25 100 LEU A N 1
ATOM 798 C CA . LEU A 1 100 ? -17.761 6.069 10.460 1.00 92.25 100 LEU A CA 1
ATOM 799 C C . LEU A 1 100 ? -18.510 5.223 11.488 1.00 92.25 100 LEU A C 1
ATOM 801 O O . LEU A 1 100 ? -19.670 4.886 11.257 1.00 92.25 100 LEU A O 1
ATOM 805 N N . GLU A 1 101 ? -17.889 4.889 12.621 1.00 93.25 101 GLU A N 1
ATOM 806 C CA . GLU A 1 101 ? -18.518 4.089 13.677 1.00 93.25 101 GLU A CA 1
ATOM 807 C C . GLU A 1 101 ? -19.748 4.804 14.266 1.00 93.25 101 GLU A C 1
ATOM 809 O O . GLU A 1 101 ? -20.797 4.164 14.395 1.00 93.25 101 GLU A O 1
ATOM 814 N N . ALA A 1 102 ? -19.669 6.120 14.497 1.00 92.19 102 ALA A N 1
ATOM 815 C CA . ALA A 1 102 ? -20.756 6.946 15.030 1.00 92.19 102 ALA A CA 1
ATOM 816 C C . ALA A 1 102 ? -21.887 7.252 14.028 1.00 92.19 102 ALA A C 1
ATOM 818 O O . ALA A 1 102 ? -23.002 7.558 14.446 1.00 92.19 102 ALA A O 1
ATOM 819 N N . SER A 1 103 ? -21.627 7.177 12.719 1.00 86.62 103 SER A N 1
ATOM 820 C CA . SER A 1 103 ? -22.624 7.476 11.682 1.00 86.62 103 SER A CA 1
ATOM 821 C C . SER A 1 103 ? -23.839 6.539 11.761 1.00 86.62 103 SER A C 1
ATOM 823 O O . SER A 1 103 ? -23.690 5.317 11.721 1.00 86.62 103 SER A O 1
ATOM 825 N N . GLU A 1 104 ? -25.056 7.089 11.806 1.00 79.06 104 GLU A N 1
ATOM 826 C CA . GLU A 1 104 ? -26.321 6.329 11.759 1.00 79.06 104 GLU A CA 1
ATOM 827 C C . GLU A 1 104 ? -26.721 5.906 10.330 1.00 79.06 104 GLU A C 1
ATOM 829 O O . GLU A 1 104 ? -27.886 5.605 10.061 1.00 79.06 104 GLU A O 1
ATOM 834 N N . GLU A 1 105 ? -25.780 5.900 9.379 1.00 71.44 105 GLU A N 1
ATOM 835 C CA . GLU A 1 105 ? -26.032 5.468 8.005 1.00 71.44 105 GLU A CA 1
ATOM 836 C C . GLU A 1 105 ? -26.735 4.101 7.960 1.00 71.44 105 GLU A C 1
ATOM 838 O O . GLU A 1 105 ? -26.156 3.058 8.269 1.00 71.44 105 GLU A O 1
ATOM 843 N N . ASN A 1 106 ? -28.005 4.117 7.539 1.00 59.53 106 ASN A N 1
ATOM 844 C CA . ASN A 1 106 ? -28.796 2.916 7.295 1.00 59.53 106 ASN A CA 1
ATOM 845 C C . ASN A 1 106 ? -28.231 2.187 6.071 1.00 59.53 106 ASN A C 1
ATOM 847 O O . ASN A 1 106 ? -28.570 2.516 4.924 1.00 59.53 106 ASN A O 1
ATOM 851 N N . GLU A 1 107 ? -27.361 1.218 6.346 1.00 69.44 107 GLU A N 1
ATOM 852 C CA . GLU A 1 107 ? -26.642 0.403 5.377 1.00 69.44 107 GLU A CA 1
ATOM 853 C C . GLU A 1 107 ? -27.616 -0.518 4.633 1.00 69.44 107 GLU A C 1
ATOM 855 O O . GLU A 1 107 ? -28.120 -1.511 5.159 1.00 69.44 107 GLU A O 1
ATOM 860 N N . ILE A 1 108 ? -27.914 -0.170 3.383 1.00 76.56 108 ILE A N 1
ATOM 861 C CA . ILE A 1 108 ? -28.650 -1.063 2.495 1.00 76.56 108 ILE A CA 1
ATOM 862 C C . ILE A 1 108 ? -27.635 -2.038 1.901 1.00 76.56 108 ILE A C 1
ATOM 864 O O . ILE A 1 108 ? -26.944 -1.718 0.937 1.00 76.56 108 ILE A O 1
ATOM 868 N N . VAL A 1 109 ? -27.536 -3.227 2.495 1.00 79.94 109 VAL A N 1
ATOM 869 C CA . VAL A 1 109 ? -26.674 -4.303 1.992 1.00 79.94 109 VAL A CA 1
ATOM 870 C C . VAL A 1 109 ? -27.397 -5.061 0.880 1.00 79.94 109 VAL A C 1
ATOM 872 O O . VAL A 1 109 ? -28.450 -5.665 1.115 1.00 79.94 109 VAL A O 1
ATOM 875 N N . LEU A 1 110 ? -26.810 -5.024 -0.317 1.00 85.38 110 LEU A N 1
ATOM 876 C CA . LEU A 1 110 ? -27.229 -5.800 -1.482 1.00 85.38 110 LEU A CA 1
ATOM 877 C C . LEU A 1 110 ? -26.383 -7.068 -1.623 1.00 85.38 110 LEU A C 1
ATOM 879 O O . LEU A 1 110 ? -25.185 -7.042 -1.345 1.00 85.38 110 LEU A O 1
ATOM 883 N N . ASP A 1 111 ? -26.978 -8.155 -2.121 1.00 88.62 111 ASP A N 1
ATOM 884 C CA . ASP A 1 111 ? -26.203 -9.325 -2.554 1.00 88.62 111 ASP A CA 1
ATOM 885 C C . ASP A 1 111 ? -25.273 -8.935 -3.725 1.00 88.62 111 ASP A C 1
ATOM 887 O O . ASP A 1 111 ? -25.766 -8.628 -4.818 1.00 88.62 111 ASP A O 1
ATOM 891 N N . PRO A 1 112 ? -23.933 -8.983 -3.561 1.00 86.25 112 PRO A N 1
ATOM 892 C CA . PRO A 1 112 ? -22.988 -8.603 -4.612 1.00 86.25 112 PRO A CA 1
ATOM 893 C C . PRO A 1 112 ? -23.070 -9.501 -5.855 1.00 86.25 112 PRO A C 1
ATOM 895 O O . PRO A 1 112 ? -22.527 -9.151 -6.903 1.00 86.25 112 PRO A O 1
ATOM 898 N N . LYS A 1 113 ? -23.721 -10.665 -5.758 1.00 91.25 113 LYS A N 1
ATOM 899 C CA . LYS A 1 113 ? -23.913 -11.609 -6.864 1.00 91.25 113 LYS A CA 1
ATOM 900 C C . LYS A 1 113 ? -25.263 -11.459 -7.561 1.00 91.25 113 LYS A C 1
ATOM 902 O O . LYS A 1 113 ? -25.513 -12.218 -8.499 1.00 91.25 113 LYS A O 1
ATOM 907 N N . LEU A 1 114 ? -26.108 -10.510 -7.142 1.00 94.00 114 LEU A N 1
ATOM 908 C CA . LEU A 1 114 ? -27.423 -10.295 -7.740 1.00 94.00 114 LEU A CA 1
ATOM 909 C C . LEU A 1 114 ? -27.305 -10.144 -9.263 1.00 94.00 114 LEU A C 1
ATOM 911 O O . LEU A 1 114 ? -26.542 -9.325 -9.783 1.00 94.00 114 LEU A O 1
ATOM 915 N N . LEU A 1 115 ? -28.093 -10.961 -9.956 1.00 96.44 115 LEU A N 1
ATOM 916 C CA . LEU A 1 115 ? -28.312 -10.904 -11.388 1.00 96.44 115 LEU A CA 1
ATOM 917 C C . LEU A 1 115 ? -29.820 -10.917 -11.630 1.00 96.44 115 LEU A C 1
ATOM 919 O O . LEU A 1 115 ? -30.478 -11.893 -11.284 1.00 96.44 115 LEU A O 1
ATOM 923 N N . LEU A 1 116 ? -30.348 -9.841 -12.204 1.00 96.88 116 LEU A N 1
ATOM 924 C CA . LEU A 1 116 ? -31.771 -9.669 -12.456 1.00 96.88 116 LEU A CA 1
ATOM 925 C C . LEU A 1 116 ? -31.992 -9.063 -13.844 1.00 96.88 116 LEU A C 1
ATOM 927 O O . LEU A 1 116 ? -31.495 -7.976 -14.164 1.00 96.88 116 LEU A O 1
ATOM 931 N N . LYS A 1 117 ? -32.736 -9.783 -14.680 1.00 97.06 117 LYS A N 1
ATOM 932 C CA . LYS A 1 117 ? -33.193 -9.346 -16.003 1.00 97.06 117 LYS A CA 1
ATOM 933 C C . LYS A 1 117 ? -34.637 -8.835 -15.938 1.00 97.06 117 LYS A C 1
ATOM 935 O O . LYS A 1 117 ? -35.368 -9.202 -15.018 1.00 97.06 117 LYS A O 1
ATOM 940 N N . PRO A 1 118 ? -35.075 -8.010 -16.906 1.00 96.75 118 PRO A N 1
ATOM 941 C CA . PRO A 1 118 ? -36.451 -7.519 -16.934 1.00 96.75 118 PRO A CA 1
ATOM 942 C C . PRO A 1 118 ? -37.468 -8.670 -16.886 1.00 96.75 118 PRO A C 1
ATOM 944 O O . PRO A 1 118 ? -37.347 -9.635 -17.641 1.00 96.75 118 PRO A O 1
ATOM 947 N N . GLY A 1 119 ? -38.457 -8.558 -16.000 1.00 95.62 119 GLY A N 1
ATOM 948 C CA . GLY A 1 119 ? -39.490 -9.563 -15.738 1.00 95.62 119 GLY A CA 1
ATOM 949 C C . GLY A 1 119 ? -39.147 -10.595 -14.656 1.00 95.62 119 GLY A C 1
ATOM 950 O O . GLY A 1 119 ? -40.038 -11.315 -14.213 1.00 95.62 119 GLY A O 1
ATOM 951 N N . GLU A 1 120 ? -37.894 -10.677 -14.203 1.00 97.69 120 GLU A N 1
ATOM 952 C CA . GLU A 1 120 ? -37.504 -11.552 -13.089 1.00 97.69 120 GLU A CA 1
ATOM 953 C C . GLU A 1 120 ? -37.834 -10.908 -11.732 1.00 97.69 120 GLU A C 1
ATOM 955 O O . GLU A 1 120 ? -38.120 -9.714 -11.644 1.00 97.69 120 GLU A O 1
ATOM 960 N N . SER A 1 121 ? -37.812 -11.694 -10.652 1.00 96.94 121 SER A N 1
ATOM 961 C CA . SER A 1 121 ? -38.085 -11.206 -9.293 1.00 96.94 121 SER A CA 1
ATOM 962 C C . SER A 1 121 ? -36.921 -11.464 -8.342 1.00 96.94 121 SER A C 1
ATOM 964 O O . SER A 1 121 ? -36.246 -12.486 -8.448 1.00 96.94 121 SER A O 1
ATOM 966 N N . SER A 1 122 ? -36.696 -10.549 -7.403 1.00 96.62 122 SER A N 1
ATOM 967 C CA . SER A 1 122 ? -35.703 -10.683 -6.342 1.00 96.62 122 SER A CA 1
ATOM 968 C C . SER A 1 122 ? -36.097 -9.874 -5.100 1.00 96.62 122 SER A C 1
ATOM 970 O O . SER A 1 122 ? -36.460 -8.701 -5.236 1.00 96.62 122 SER A O 1
ATOM 972 N N . PRO A 1 123 ? -35.926 -10.431 -3.885 1.00 95.69 123 PRO A N 1
ATOM 973 C CA . PRO A 1 123 ? -36.115 -9.687 -2.636 1.00 95.69 123 PRO A CA 1
ATOM 974 C C . PRO A 1 123 ? -35.082 -8.560 -2.447 1.00 95.69 123 PRO A C 1
ATOM 976 O O . PRO A 1 123 ? -35.245 -7.693 -1.591 1.00 95.69 123 PRO A O 1
ATOM 979 N N . GLU A 1 124 ? -34.015 -8.538 -3.252 1.00 93.94 124 GLU A N 1
ATOM 980 C CA . GLU A 1 124 ? -32.996 -7.484 -3.239 1.00 93.94 124 GLU A CA 1
ATOM 981 C C . GLU A 1 124 ? -33.391 -6.261 -4.088 1.00 93.94 124 GLU A C 1
ATOM 983 O O . GLU A 1 124 ? -32.788 -5.195 -3.952 1.00 93.94 124 GLU A O 1
ATOM 988 N N . LEU A 1 125 ? -34.408 -6.369 -4.954 1.00 95.62 125 LEU A N 1
ATOM 989 C CA . LEU A 1 125 ? -34.803 -5.265 -5.834 1.00 95.62 125 LEU A CA 1
ATOM 990 C C . LEU A 1 125 ? -35.278 -4.015 -5.060 1.00 95.62 125 LEU A C 1
ATOM 992 O O . LEU A 1 125 ? -34.773 -2.932 -5.361 1.00 95.62 125 LEU A O 1
ATOM 996 N N . PRO A 1 126 ? -36.142 -4.103 -4.026 1.00 94.88 126 PRO A N 1
ATOM 997 C CA . PRO A 1 126 ? -36.564 -2.926 -3.257 1.00 94.88 126 PRO A CA 1
ATOM 998 C C . PRO A 1 126 ? -35.400 -2.164 -2.612 1.00 94.88 126 PRO A C 1
ATOM 1000 O O . PRO A 1 126 ? -35.374 -0.930 -2.579 1.00 94.88 126 PRO A O 1
ATOM 1003 N N . LYS A 1 127 ? -34.398 -2.900 -2.119 1.00 92.12 127 LYS A N 1
ATOM 1004 C CA . LYS A 1 127 ? -33.171 -2.332 -1.553 1.00 92.12 127 LYS A CA 1
ATOM 1005 C C . LYS A 1 127 ? -32.414 -1.520 -2.606 1.00 92.12 127 LYS A C 1
ATOM 1007 O O . LYS A 1 127 ? -32.029 -0.379 -2.356 1.00 92.12 127 LYS A O 1
ATOM 1012 N N . LEU A 1 128 ? -32.261 -2.081 -3.804 1.00 92.56 128 LEU A N 1
ATOM 1013 C CA . LEU A 1 128 ? -31.560 -1.438 -4.911 1.00 92.56 128 LEU A CA 1
ATOM 1014 C C . LEU A 1 128 ? -32.299 -0.188 -5.401 1.00 92.56 128 LEU A C 1
ATOM 1016 O O . LEU A 1 128 ? -31.675 0.850 -5.604 1.00 92.56 128 LEU A O 1
ATOM 1020 N N . LEU A 1 129 ? -33.626 -0.251 -5.527 1.00 94.00 129 LEU A N 1
ATOM 1021 C CA . LEU A 1 129 ? -34.442 0.907 -5.903 1.00 94.00 129 LEU A CA 1
ATOM 1022 C C . LEU A 1 129 ? -34.383 2.014 -4.845 1.00 94.00 129 LEU A C 1
ATOM 1024 O O . LEU A 1 129 ? -34.347 3.191 -5.195 1.00 94.00 129 LEU A O 1
ATOM 1028 N N . THR A 1 130 ? -34.298 1.651 -3.563 1.00 90.94 130 THR A N 1
ATOM 1029 C CA . THR A 1 130 ? -34.097 2.618 -2.475 1.00 90.94 130 THR A CA 1
ATOM 1030 C C . THR A 1 130 ? -32.740 3.320 -2.591 1.00 90.94 130 THR A C 1
ATOM 1032 O O . THR A 1 130 ? -32.668 4.532 -2.398 1.00 90.94 130 THR A O 1
ATOM 1035 N N . LEU A 1 131 ? -31.671 2.594 -2.940 1.00 88.62 131 LEU A N 1
ATOM 1036 C CA . LEU A 1 131 ? -30.350 3.188 -3.187 1.00 88.62 131 LEU A CA 1
ATOM 1037 C C . LEU A 1 131 ? -30.363 4.143 -4.385 1.00 88.62 131 LEU A C 1
ATOM 1039 O O . LEU A 1 131 ? -29.820 5.240 -4.290 1.00 88.62 131 LEU A O 1
ATOM 1043 N N . ILE A 1 132 ? -31.030 3.762 -5.479 1.00 90.12 132 ILE A N 1
ATOM 1044 C CA . ILE A 1 132 ? -31.205 4.639 -6.645 1.00 90.12 132 ILE A CA 1
ATOM 1045 C C . ILE A 1 132 ? -31.949 5.909 -6.237 1.00 90.12 132 ILE A C 1
ATOM 1047 O O . ILE A 1 132 ? -31.454 6.999 -6.498 1.00 90.12 132 ILE A O 1
ATOM 1051 N N . ALA A 1 133 ? -33.089 5.771 -5.553 1.00 89.75 133 ALA A N 1
ATOM 1052 C CA . ALA A 1 133 ? -33.929 6.893 -5.141 1.00 89.75 133 ALA A CA 1
ATOM 1053 C C . ALA A 1 133 ? -33.205 7.885 -4.213 1.00 89.75 133 ALA A C 1
ATOM 1055 O O . ALA A 1 133 ? -33.438 9.086 -4.313 1.00 89.75 133 ALA A O 1
ATOM 1056 N N . ARG A 1 134 ? -32.312 7.403 -3.334 1.00 85.81 134 ARG A N 1
ATOM 1057 C CA . ARG A 1 134 ? -31.492 8.252 -2.447 1.00 85.81 134 ARG A CA 1
ATOM 1058 C C . ARG A 1 134 ? -30.463 9.101 -3.198 1.00 85.81 134 ARG A C 1
ATOM 1060 O O . ARG A 1 134 ? -30.118 10.172 -2.715 1.00 85.81 134 ARG A O 1
ATOM 1067 N N . ASN A 1 135 ? -29.986 8.624 -4.347 1.00 81.12 135 ASN A N 1
ATOM 1068 C CA . ASN A 1 135 ? -28.865 9.205 -5.093 1.00 81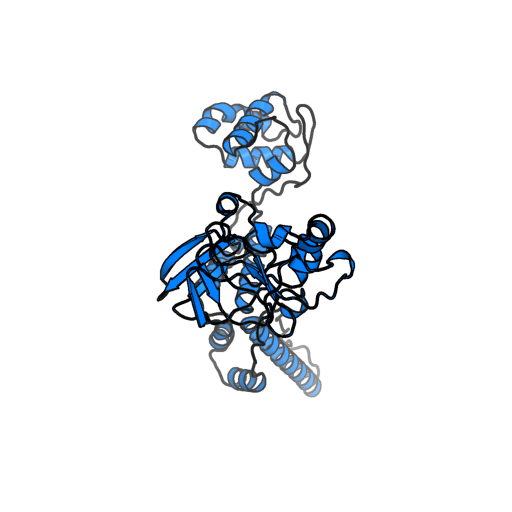.12 135 ASN A CA 1
ATOM 1069 C C . ASN A 1 135 ? -29.295 9.783 -6.458 1.00 81.12 135 ASN A C 1
ATOM 1071 O O . ASN A 1 135 ? -28.482 9.866 -7.392 1.00 81.12 135 ASN A O 1
ATOM 1075 N N . LEU A 1 136 ? -30.577 10.135 -6.607 1.00 83.12 136 LEU A N 1
ATOM 1076 C CA . LEU A 1 136 ? -31.073 10.851 -7.781 1.00 83.12 136 LEU A CA 1
ATOM 1077 C C . LEU A 1 136 ? -30.627 12.312 -7.723 1.00 83.12 136 LEU A C 1
ATOM 1079 O O . LEU A 1 136 ? -30.749 12.965 -6.690 1.00 83.12 136 LEU A O 1
ATOM 1083 N N . ASP A 1 137 ? -30.141 12.815 -8.851 1.00 86.31 137 ASP A N 1
ATOM 1084 C CA . ASP A 1 137 ? -30.059 14.252 -9.102 1.00 86.31 137 ASP A CA 1
ATOM 1085 C C . ASP A 1 137 ? -31.438 14.792 -9.530 1.00 86.31 137 ASP A C 1
ATOM 1087 O O . ASP A 1 137 ? -32.376 14.024 -9.767 1.00 86.31 137 ASP A O 1
ATOM 1091 N N . ASP A 1 138 ? -31.569 16.116 -9.627 1.00 87.75 138 ASP A N 1
ATOM 1092 C CA . ASP A 1 138 ? -32.839 16.779 -9.952 1.00 87.75 138 ASP A CA 1
ATOM 1093 C C . ASP A 1 138 ? -33.413 16.331 -11.310 1.00 87.75 138 ASP A C 1
ATOM 1095 O O . ASP A 1 138 ? -34.627 16.171 -11.458 1.00 87.75 138 ASP A O 1
ATOM 1099 N N . GLU A 1 139 ? -32.548 16.083 -12.300 1.00 89.12 139 GLU A N 1
ATOM 1100 C CA . GLU A 1 139 ? -32.951 15.656 -13.642 1.00 89.12 139 GLU A CA 1
ATOM 1101 C C . GLU A 1 139 ? -33.528 14.234 -13.626 1.00 89.12 139 GLU A C 1
ATOM 1103 O O . GLU A 1 139 ? -34.637 13.997 -14.116 1.00 89.12 139 GLU A O 1
ATOM 1108 N N . MET A 1 140 ? -32.821 13.275 -13.021 1.00 89.00 140 MET A N 1
ATOM 1109 C CA . MET A 1 140 ? -33.333 11.914 -12.878 1.00 89.00 140 MET A CA 1
ATOM 1110 C C . MET A 1 140 ? -34.544 11.848 -11.945 1.00 89.00 140 MET A C 1
ATOM 1112 O O . MET A 1 140 ? -35.451 11.048 -12.184 1.00 89.00 140 MET A O 1
ATOM 1116 N N . GLY A 1 141 ? -34.588 12.693 -10.913 1.00 89.44 141 GLY A N 1
ATOM 1117 C CA . GLY A 1 141 ? -35.743 12.850 -10.034 1.00 89.44 141 GLY A CA 1
ATOM 1118 C C . GLY A 1 141 ? -36.999 13.244 -10.810 1.00 89.44 141 GLY A C 1
ATOM 1119 O O . GLY A 1 141 ? -38.041 12.609 -10.647 1.00 89.44 141 GLY A O 1
ATOM 1120 N N . GLY A 1 142 ? -36.887 14.222 -11.714 1.00 90.31 142 GLY A N 1
ATOM 1121 C CA . GLY A 1 142 ? -37.983 14.630 -12.595 1.00 90.31 142 GLY A CA 1
ATOM 1122 C C . GLY A 1 142 ? -38.405 13.544 -13.589 1.00 90.31 142 GLY A C 1
ATOM 1123 O O . GLY A 1 142 ? -39.598 13.328 -13.793 1.00 90.31 142 GLY A O 1
ATOM 1124 N N . ASN A 1 143 ? -37.442 12.827 -14.174 1.00 92.25 143 ASN A N 1
ATOM 1125 C CA . ASN A 1 143 ? -37.713 11.828 -15.213 1.00 92.25 143 ASN A CA 1
ATOM 1126 C C . ASN A 1 143 ? -38.243 10.489 -14.670 1.00 92.25 143 ASN A C 1
ATOM 1128 O O . ASN A 1 143 ? -39.023 9.818 -15.347 1.00 92.25 143 ASN A O 1
ATOM 1132 N N . TYR A 1 144 ? -37.813 10.074 -13.474 1.00 95.25 144 TYR A N 1
ATOM 1133 C CA . TYR A 1 144 ? -38.037 8.715 -12.960 1.00 95.25 144 TYR A CA 1
ATOM 1134 C C . TYR A 1 144 ? -38.643 8.654 -11.553 1.00 95.25 144 TYR A C 1
ATOM 1136 O O . TYR A 1 144 ? -38.956 7.559 -11.074 1.00 95.25 144 TYR A O 1
ATOM 1144 N N . GLY A 1 145 ? -38.844 9.794 -10.885 1.00 91.56 145 GLY A N 1
ATOM 1145 C CA . GLY A 1 145 ? -39.350 9.848 -9.511 1.00 91.56 145 GLY A CA 1
ATOM 1146 C C . GLY A 1 145 ? -40.712 9.173 -9.328 1.00 91.56 145 GLY A C 1
ATOM 1147 O O . GLY A 1 145 ? -40.904 8.442 -8.359 1.00 91.56 145 GLY A O 1
ATOM 1148 N N . GLU A 1 146 ? -41.637 9.336 -10.279 1.00 94.06 146 GLU A N 1
ATOM 1149 C CA . GLU A 1 146 ? -42.965 8.703 -10.222 1.00 94.06 146 GLU A CA 1
ATOM 1150 C C . GLU A 1 146 ? -42.886 7.171 -10.335 1.00 94.06 146 GLU A C 1
ATOM 1152 O O . GLU A 1 146 ? -43.523 6.445 -9.566 1.00 94.06 146 GLU A O 1
ATOM 1157 N N . VAL A 1 147 ? -42.052 6.667 -11.252 1.00 95.50 147 VAL A N 1
ATOM 1158 C CA . VAL A 1 147 ? -41.827 5.225 -11.437 1.00 95.50 147 VAL A CA 1
ATOM 1159 C C . VAL A 1 147 ? -41.233 4.616 -10.165 1.00 95.50 147 VAL A C 1
ATOM 1161 O O . VAL A 1 147 ? -41.724 3.595 -9.682 1.00 95.50 147 VAL A O 1
ATOM 1164 N N . LEU A 1 148 ? -40.225 5.266 -9.576 1.00 94.19 148 LEU A N 1
ATOM 1165 C CA . LEU A 1 148 ? -39.588 4.817 -8.336 1.00 94.19 148 LEU A CA 1
ATOM 1166 C C . LEU A 1 148 ? -40.522 4.909 -7.123 1.00 94.19 148 LEU A C 1
ATOM 1168 O O . LEU A 1 148 ? -40.496 4.019 -6.274 1.00 94.19 148 LEU A O 1
ATOM 1172 N N . ALA A 1 149 ? -41.390 5.919 -7.048 1.00 94.25 149 ALA A N 1
ATOM 1173 C CA . ALA A 1 149 ? -42.381 6.031 -5.980 1.00 94.25 149 ALA A CA 1
ATOM 1174 C C . ALA A 1 149 ? -43.413 4.892 -6.025 1.00 94.25 149 ALA A C 1
ATOM 1176 O O . ALA A 1 149 ? -43.783 4.349 -4.982 1.00 94.25 149 ALA A O 1
ATOM 1177 N N . ARG A 1 150 ? -43.855 4.493 -7.226 1.00 96.44 150 ARG A N 1
ATOM 1178 C CA . ARG A 1 150 ? -44.828 3.405 -7.408 1.00 96.44 150 ARG A CA 1
ATOM 1179 C C . ARG A 1 150 ? -44.207 2.019 -7.236 1.00 96.44 150 ARG A C 1
ATOM 1181 O O . ARG A 1 150 ? -44.809 1.159 -6.598 1.00 96.44 150 ARG A O 1
ATOM 1188 N N . LEU A 1 151 ? -43.029 1.795 -7.815 1.00 96.50 151 LEU A N 1
ATOM 1189 C CA . LEU A 1 151 ? -42.411 0.469 -7.915 1.00 96.50 151 LEU A CA 1
ATOM 1190 C C . LEU A 1 151 ? -41.281 0.234 -6.906 1.00 96.50 151 LEU A C 1
ATOM 1192 O O . LEU A 1 151 ? -40.751 -0.869 -6.849 1.00 96.50 151 LEU A O 1
ATOM 1196 N N . GLY A 1 152 ? -40.934 1.212 -6.066 1.00 91.94 152 GLY A N 1
ATOM 1197 C CA . GLY A 1 152 ? -39.792 1.139 -5.142 1.00 91.94 152 GLY A CA 1
ATOM 1198 C C . GLY A 1 152 ? -39.843 0.011 -4.103 1.00 91.94 152 GLY A C 1
ATOM 1199 O O . GLY A 1 152 ? -38.820 -0.317 -3.510 1.00 91.94 152 GLY A O 1
ATOM 1200 N N . LYS A 1 153 ? -41.013 -0.603 -3.889 1.00 95.25 153 LYS A N 1
ATOM 1201 C CA . LYS A 1 153 ? -41.201 -1.780 -3.019 1.00 95.25 153 LYS A CA 1
ATOM 1202 C C . LYS A 1 153 ? -41.435 -3.083 -3.792 1.00 95.25 153 LYS A C 1
ATOM 1204 O O . LYS A 1 153 ? -41.685 -4.110 -3.172 1.00 95.25 153 LYS A O 1
ATOM 1209 N N . SER A 1 154 ? -41.410 -3.037 -5.123 1.00 95.50 154 SER A N 1
ATOM 1210 C CA . SER A 1 154 ? -41.607 -4.210 -5.971 1.00 95.50 154 SER A CA 1
ATOM 1211 C C . SER A 1 154 ? -40.412 -5.148 -5.856 1.00 95.50 154 SER A C 1
ATOM 1213 O O . SER A 1 154 ? -39.265 -4.721 -5.972 1.00 95.50 154 SER A O 1
ATOM 1215 N N . GLU A 1 155 ? -40.684 -6.438 -5.690 1.00 97.31 155 GLU A N 1
ATOM 1216 C CA . GLU A 1 155 ? -39.678 -7.486 -5.882 1.00 97.31 155 GLU A CA 1
ATOM 1217 C C . GLU A 1 155 ? -39.571 -7.905 -7.354 1.00 97.31 155 GLU A C 1
ATOM 1219 O O . GLU A 1 155 ? -38.606 -8.555 -7.731 1.00 97.31 155 GLU A O 1
ATOM 1224 N N . VAL A 1 156 ? -40.523 -7.508 -8.206 1.00 97.69 156 VAL A N 1
ATOM 1225 C CA . VAL A 1 156 ? -40.525 -7.794 -9.648 1.00 97.69 156 VAL A CA 1
ATOM 1226 C C . VAL A 1 156 ? -39.817 -6.673 -10.401 1.00 97.69 156 VAL A C 1
ATOM 1228 O O . VAL A 1 156 ? -40.182 -5.501 -10.253 1.00 97.69 156 VAL A O 1
ATOM 1231 N N . TYR A 1 157 ? -38.848 -7.028 -11.247 1.00 97.69 157 TYR A N 1
ATOM 1232 C CA . TYR A 1 157 ? -38.169 -6.088 -12.133 1.00 97.69 157 TYR A CA 1
ATOM 1233 C C . TYR A 1 157 ? -39.052 -5.744 -13.331 1.00 97.69 157 TYR A C 1
ATOM 1235 O O . TYR A 1 157 ? -38.911 -6.284 -14.428 1.00 97.69 157 TYR A O 1
ATOM 1243 N N . ASP A 1 158 ? -39.997 -4.847 -13.082 1.00 97.38 158 ASP A N 1
ATOM 1244 C CA . ASP A 1 158 ? -40.965 -4.381 -14.063 1.00 97.38 158 ASP A CA 1
ATOM 1245 C C . ASP A 1 158 ? -40.278 -3.717 -15.281 1.00 97.38 158 ASP A C 1
ATOM 1247 O O . ASP A 1 158 ? -39.311 -2.968 -15.100 1.00 97.38 158 ASP A O 1
ATOM 1251 N N . PRO A 1 159 ? -40.755 -3.945 -16.521 1.00 95.94 159 PRO A N 1
ATOM 1252 C CA . PRO A 1 159 ? -40.256 -3.260 -17.714 1.00 95.94 159 PRO A CA 1
ATOM 1253 C C . PRO A 1 159 ? -40.177 -1.728 -17.599 1.00 95.94 159 PRO A C 1
ATOM 1255 O O . PRO A 1 159 ? -39.292 -1.124 -18.206 1.00 95.94 159 PRO A O 1
ATOM 1258 N N . GLU A 1 160 ? -41.042 -1.096 -16.802 1.00 96.38 160 GLU A N 1
ATOM 1259 C CA . GLU A 1 160 ? -41.019 0.349 -16.548 1.00 96.38 160 GLU A CA 1
ATOM 1260 C C . GLU A 1 160 ? -39.784 0.815 -15.756 1.00 96.38 160 GLU A C 1
ATOM 1262 O O . GLU A 1 160 ? -39.392 1.977 -15.852 1.00 96.38 160 GLU A O 1
ATOM 1267 N N . LEU A 1 161 ? -39.116 -0.081 -15.019 1.00 97.19 161 LEU A N 1
ATOM 1268 C CA . LEU A 1 161 ? -37.864 0.211 -14.310 1.00 97.19 161 LEU A CA 1
ATOM 1269 C C . LEU A 1 161 ? -36.634 0.140 -15.226 1.00 97.19 161 LEU A C 1
ATOM 1271 O O . LEU A 1 161 ? -35.572 0.648 -14.866 1.00 97.19 161 LEU A O 1
ATOM 1275 N N . VAL A 1 162 ? -36.742 -0.462 -16.414 1.00 97.50 162 VAL A N 1
ATOM 1276 C CA . VAL A 1 162 ? -35.598 -0.644 -17.323 1.00 97.50 162 VAL A CA 1
ATOM 1277 C C . VAL A 1 162 ? -34.960 0.687 -17.738 1.00 97.50 162 VAL A C 1
ATOM 1279 O O . VAL A 1 162 ? -33.732 0.784 -17.667 1.00 97.50 162 VAL A O 1
ATOM 1282 N N . PRO A 1 163 ? -35.717 1.733 -18.130 1.00 97.06 163 PRO A N 1
ATOM 1283 C CA . PRO A 1 163 ? -35.143 3.050 -18.405 1.00 97.06 163 PRO A CA 1
ATOM 1284 C C . PRO A 1 163 ? -34.391 3.640 -17.204 1.00 97.06 163 PRO A C 1
ATOM 1286 O O . PRO A 1 163 ? -33.310 4.195 -17.389 1.00 97.06 163 PRO A O 1
ATOM 1289 N N . VAL A 1 164 ? -34.901 3.439 -15.982 1.00 95.69 164 VAL A N 1
ATOM 1290 C CA . VAL A 1 164 ? -34.270 3.914 -14.739 1.00 95.69 164 VAL A CA 1
ATOM 1291 C C . VAL A 1 164 ? -32.900 3.264 -14.548 1.00 95.69 164 VAL A C 1
ATOM 1293 O O . VAL A 1 164 ? -31.896 3.954 -14.373 1.00 95.69 164 VAL A O 1
ATOM 1296 N N . ILE A 1 165 ? -32.830 1.931 -14.647 1.00 95.88 165 ILE A N 1
ATOM 1297 C CA . ILE A 1 165 ? -31.570 1.188 -14.496 1.00 95.88 165 ILE A CA 1
ATOM 1298 C C . ILE A 1 165 ? -30.571 1.571 -15.590 1.00 95.88 165 ILE A C 1
ATOM 1300 O O . ILE A 1 165 ? -29.385 1.733 -15.307 1.00 95.88 165 ILE A O 1
ATOM 1304 N N . LYS A 1 166 ? -31.029 1.759 -16.832 1.00 96.31 166 LYS A N 1
ATOM 1305 C CA . LYS A 1 166 ? -30.161 2.193 -17.934 1.00 96.31 166 LYS A CA 1
ATOM 1306 C C . LYS A 1 166 ? -29.576 3.581 -17.699 1.00 96.31 166 LYS A C 1
ATOM 1308 O O . LYS A 1 166 ? -28.383 3.758 -17.930 1.00 96.31 166 LYS A O 1
ATOM 1313 N N . ALA A 1 167 ? -30.383 4.530 -17.227 1.00 94.06 167 ALA A N 1
ATOM 1314 C CA . ALA A 1 167 ? -29.931 5.890 -16.945 1.00 94.06 167 ALA A CA 1
ATOM 1315 C C . ALA A 1 167 ? -28.864 5.903 -15.840 1.00 94.06 167 ALA A C 1
ATOM 1317 O O . ALA A 1 167 ? -27.790 6.474 -16.019 1.00 94.06 167 ALA A O 1
ATOM 1318 N N . VAL A 1 168 ? -29.108 5.164 -14.753 1.00 91.62 168 VAL A N 1
ATOM 1319 C CA . VAL A 1 168 ? -28.142 4.960 -13.663 1.00 91.62 168 VAL A CA 1
ATOM 1320 C C . VAL A 1 168 ? -26.837 4.352 -14.180 1.00 91.62 168 VAL A C 1
ATOM 1322 O O . VAL A 1 168 ? -25.757 4.863 -13.905 1.00 91.62 168 VAL A O 1
ATOM 1325 N N . GLN A 1 169 ? -26.918 3.273 -14.960 1.00 93.06 169 GLN A N 1
ATOM 1326 C CA . GLN A 1 169 ? -25.744 2.627 -15.546 1.00 93.06 169 GLN A CA 1
ATOM 1327 C C . GLN A 1 169 ? -24.942 3.593 -16.435 1.00 93.06 169 GLN A C 1
ATOM 1329 O O . GLN A 1 169 ? -23.715 3.600 -16.379 1.00 93.06 169 GLN A O 1
ATOM 1334 N N . GLN A 1 170 ? -25.614 4.397 -17.260 1.00 92.06 170 GLN A N 1
ATOM 1335 C CA . GLN A 1 170 ? -24.968 5.337 -18.181 1.00 92.06 170 GLN A CA 1
ATOM 1336 C C . GLN A 1 170 ? -24.298 6.506 -17.463 1.00 92.06 170 GLN A C 1
ATOM 1338 O O . GLN A 1 170 ? -23.178 6.863 -17.830 1.00 92.06 170 GLN A O 1
ATOM 1343 N N . ARG A 1 171 ? -24.941 7.058 -16.426 1.00 87.69 171 ARG A N 1
ATOM 1344 C CA . ARG A 1 171 ? -24.369 8.126 -15.589 1.00 87.69 171 ARG A CA 1
ATOM 1345 C C . ARG A 1 171 ? -23.015 7.723 -15.007 1.00 87.69 171 ARG A C 1
ATOM 1347 O O . ARG A 1 171 ? -22.094 8.525 -14.940 1.00 87.69 171 ARG A O 1
ATOM 1354 N N . GLU A 1 172 ? -22.882 6.445 -14.688 1.00 84.19 172 GLU A N 1
ATOM 1355 C CA . GLU A 1 172 ? -21.681 5.847 -14.115 1.00 84.19 172 GLU A CA 1
ATOM 1356 C C . GLU A 1 172 ? -20.757 5.201 -15.173 1.00 84.19 172 GLU A C 1
ATOM 1358 O O . GLU A 1 172 ? -19.900 4.366 -14.871 1.00 84.19 172 GLU A O 1
ATOM 1363 N N . GLY A 1 173 ? -20.935 5.551 -16.453 1.00 84.38 173 GLY A N 1
ATOM 1364 C CA . GLY A 1 173 ? -20.037 5.163 -17.546 1.00 84.38 173 GLY A CA 1
ATOM 1365 C C . GLY A 1 173 ? -20.197 3.727 -18.064 1.00 84.38 173 GLY A C 1
ATOM 1366 O O . GLY A 1 173 ? -19.307 3.209 -18.746 1.00 84.38 173 GLY A O 1
ATOM 1367 N N . MET A 1 174 ? -21.304 3.045 -17.761 1.00 88.44 174 MET A N 1
ATOM 1368 C CA . MET A 1 174 ? -21.642 1.733 -18.329 1.00 88.44 174 MET A CA 1
ATOM 1369 C C . MET A 1 174 ? -22.474 1.865 -19.618 1.00 88.44 174 MET A C 1
ATOM 1371 O O . MET A 1 174 ? -23.016 2.916 -19.940 1.00 88.44 174 MET A O 1
ATOM 1375 N N . LYS A 1 175 ? -22.620 0.763 -20.371 1.00 86.44 175 LYS A N 1
ATOM 1376 C CA . LYS A 1 175 ? -23.350 0.744 -21.657 1.00 86.44 175 LYS A CA 1
ATOM 1377 C C . LYS A 1 175 ? -24.868 0.981 -21.544 1.00 86.44 175 LYS A C 1
ATOM 1379 O O . LYS A 1 175 ? -25.492 1.247 -22.567 1.00 86.44 175 LYS A O 1
ATOM 1384 N N . GLY A 1 176 ? -25.467 0.872 -20.355 1.00 91.62 176 GLY A N 1
ATOM 1385 C CA . GLY A 1 176 ? -26.919 1.003 -20.181 1.00 91.62 176 GLY A CA 1
ATOM 1386 C C . GLY A 1 176 ? -27.701 -0.171 -20.780 1.00 91.62 176 GLY A C 1
ATOM 1387 O O . GLY A 1 176 ? -28.570 0.030 -21.628 1.00 91.62 176 GLY A O 1
ATOM 1388 N N . ASP A 1 177 ? -27.377 -1.407 -20.395 1.00 93.69 177 ASP A N 1
ATOM 1389 C CA . ASP A 1 177 ? -28.060 -2.611 -20.891 1.00 93.69 177 ASP A CA 1
ATOM 1390 C C . ASP A 1 177 ? -29.376 -2.914 -20.155 1.00 93.69 177 ASP A C 1
ATOM 1392 O O . ASP A 1 177 ? -30.219 -3.638 -20.685 1.00 93.69 177 ASP A O 1
ATOM 1396 N N . GLY A 1 178 ? -29.598 -2.307 -18.986 1.00 94.75 178 GLY A N 1
ATOM 1397 C CA . GLY A 1 178 ? -30.781 -2.538 -18.162 1.00 94.75 178 GLY A CA 1
ATOM 1398 C C . GLY A 1 178 ? -30.770 -3.895 -17.456 1.00 94.75 178 GLY A C 1
ATOM 1399 O O . GLY A 1 178 ? -31.804 -4.311 -16.947 1.00 94.75 178 GLY A O 1
ATOM 1400 N N . VAL A 1 179 ? -29.641 -4.604 -17.418 1.00 96.69 179 VAL A N 1
ATOM 1401 C CA . VAL A 1 179 ? -29.479 -5.822 -16.618 1.00 96.69 179 VAL A CA 1
ATOM 1402 C C . VAL A 1 179 ? -28.852 -5.445 -15.281 1.00 96.69 179 VAL A C 1
ATOM 1404 O O . VAL A 1 179 ? -27.757 -4.886 -15.231 1.00 96.69 179 VAL A O 1
ATOM 1407 N N . ILE A 1 180 ? -29.516 -5.780 -14.177 1.00 96.56 180 ILE A N 1
ATOM 1408 C CA . ILE A 1 180 ? -28.965 -5.565 -12.838 1.00 96.56 180 ILE A CA 1
ATOM 1409 C C . ILE A 1 180 ? -28.031 -6.736 -12.544 1.00 96.56 180 ILE A C 1
ATOM 1411 O O . ILE A 1 180 ? -28.473 -7.782 -12.088 1.00 96.56 180 ILE A O 1
ATOM 1415 N N . GLY A 1 181 ? -26.749 -6.593 -12.871 1.00 94.75 181 GLY A N 1
ATOM 1416 C CA . GLY A 1 181 ? -25.717 -7.583 -12.549 1.00 94.75 181 GLY A CA 1
ATOM 1417 C C . GLY A 1 181 ? -24.765 -7.117 -11.441 1.00 94.75 181 GLY A C 1
ATOM 1418 O O . GLY A 1 181 ? -24.840 -5.959 -11.019 1.00 94.75 181 GLY A O 1
ATOM 1419 N N . PRO A 1 182 ? -23.773 -7.948 -11.060 1.00 92.12 182 PRO A N 1
ATOM 1420 C CA . PRO A 1 182 ? -22.793 -7.631 -10.014 1.00 92.12 182 PRO A CA 1
ATOM 1421 C C . PRO A 1 182 ? -22.110 -6.267 -10.174 1.00 92.12 182 PRO A C 1
ATOM 1423 O O . PRO A 1 182 ? -21.847 -5.574 -9.198 1.00 92.12 182 PRO A O 1
ATOM 1426 N N . ARG A 1 183 ? -21.858 -5.836 -11.417 1.00 88.44 183 ARG A N 1
ATOM 1427 C CA . ARG A 1 183 ? -21.262 -4.523 -11.701 1.00 88.44 183 ARG A CA 1
ATOM 1428 C C . ARG A 1 183 ? -22.210 -3.361 -11.391 1.00 88.44 183 ARG A C 1
ATOM 1430 O O . ARG A 1 183 ? -21.758 -2.354 -10.864 1.00 88.44 183 ARG A O 1
ATOM 1437 N N . THR A 1 184 ? -23.502 -3.499 -11.693 1.00 91.00 184 THR A N 1
ATOM 1438 C CA . THR A 1 184 ? -24.528 -2.502 -11.341 1.00 91.00 184 THR A CA 1
ATOM 1439 C C . THR A 1 184 ? -24.752 -2.459 -9.834 1.00 91.00 184 THR A C 1
ATOM 1441 O O . THR A 1 184 ? -24.898 -1.380 -9.273 1.00 91.00 184 THR A O 1
ATOM 1444 N N . VAL A 1 185 ? -24.712 -3.615 -9.167 1.00 90.50 185 VAL A N 1
ATOM 1445 C CA . VAL A 1 185 ? -24.808 -3.703 -7.704 1.00 90.50 185 VAL A CA 1
ATOM 1446 C C . VAL A 1 185 ? -23.622 -3.019 -7.035 1.00 90.50 185 VAL A C 1
ATOM 1448 O O . VAL A 1 185 ? -23.832 -2.150 -6.199 1.00 90.50 185 VAL A O 1
ATOM 1451 N N . ALA A 1 186 ? -22.390 -3.359 -7.424 1.00 85.06 186 ALA A N 1
ATOM 1452 C CA . ALA A 1 186 ? -21.179 -2.770 -6.849 1.00 85.06 186 ALA A CA 1
ATOM 1453 C C . ALA A 1 186 ? -21.132 -1.246 -7.026 1.00 85.06 186 ALA A C 1
ATOM 1455 O O . ALA A 1 186 ? -20.670 -0.524 -6.149 1.00 85.06 186 ALA A O 1
ATOM 1456 N N . LEU A 1 187 ? -21.643 -0.766 -8.158 1.00 83.56 187 LEU A N 1
ATOM 1457 C CA . LEU A 1 187 ? -21.754 0.651 -8.455 1.00 83.56 187 LEU A CA 1
ATOM 1458 C C . LEU A 1 187 ? -22.753 1.373 -7.536 1.00 83.56 187 LEU A C 1
ATOM 1460 O O . LEU A 1 187 ? -22.458 2.452 -7.039 1.00 83.56 187 LEU A O 1
ATOM 1464 N N . LEU A 1 188 ? -23.926 0.776 -7.313 1.00 81.94 188 LEU A N 1
ATOM 1465 C CA . LEU A 1 188 ? -25.016 1.389 -6.549 1.00 81.94 188 LEU A CA 1
ATOM 1466 C C . LEU A 1 188 ? -24.870 1.248 -5.037 1.00 81.94 188 LEU A C 1
ATOM 1468 O O . LEU A 1 188 ? -25.196 2.176 -4.301 1.00 81.94 188 LEU A O 1
ATOM 1472 N N . ALA A 1 189 ? -24.417 0.085 -4.573 1.00 79.19 189 ALA A N 1
ATOM 1473 C CA . ALA A 1 189 ? -24.174 -0.165 -3.158 1.00 79.19 189 ALA A CA 1
ATOM 1474 C C . ALA A 1 189 ? -22.957 0.618 -2.647 1.00 79.19 189 ALA A C 1
ATOM 1476 O O . ALA A 1 189 ? -22.893 0.945 -1.464 1.00 79.19 189 ALA A O 1
ATOM 1477 N N . GLY A 1 190 ? -21.997 0.920 -3.531 1.00 74.56 190 GLY A N 1
ATOM 1478 C CA . GLY A 1 190 ? -20.715 1.485 -3.138 1.00 74.56 190 GLY A CA 1
ATOM 1479 C C . GLY A 1 190 ? -19.975 0.576 -2.150 1.00 74.56 190 GLY A C 1
ATOM 1480 O O . GLY A 1 190 ? -20.211 -0.630 -2.081 1.00 74.56 190 GLY A O 1
ATOM 1481 N N . ALA A 1 191 ? -19.055 1.161 -1.381 1.00 74.69 191 ALA A N 1
ATOM 1482 C CA . ALA A 1 191 ? -18.463 0.470 -0.242 1.00 74.69 191 ALA A CA 1
ATOM 1483 C C . ALA A 1 191 ? -19.405 0.577 0.960 1.00 74.69 191 ALA A C 1
ATOM 1485 O O . ALA A 1 191 ? -19.770 1.679 1.380 1.00 74.69 191 ALA A O 1
ATOM 1486 N N . SER A 1 192 ? -19.742 -0.571 1.536 1.00 79.56 192 SER A N 1
ATOM 1487 C CA . SER A 1 192 ? -20.554 -0.663 2.741 1.00 79.56 192 SER A CA 1
ATOM 1488 C C . SER A 1 192 ? -19.912 0.138 3.904 1.00 79.56 192 SER A C 1
ATOM 1490 O O . SER A 1 192 ? -18.711 0.432 3.891 1.00 79.56 192 SER A O 1
ATOM 1492 N N . LYS A 1 193 ? -20.688 0.562 4.913 1.00 84.62 193 LYS A N 1
ATOM 1493 C CA . LYS A 1 193 ? -20.129 1.160 6.145 1.00 84.62 193 LYS A CA 1
ATOM 1494 C C . LYS A 1 193 ? -19.164 0.174 6.804 1.00 84.62 193 LYS A C 1
ATOM 1496 O O . LYS A 1 193 ? -18.056 0.570 7.160 1.00 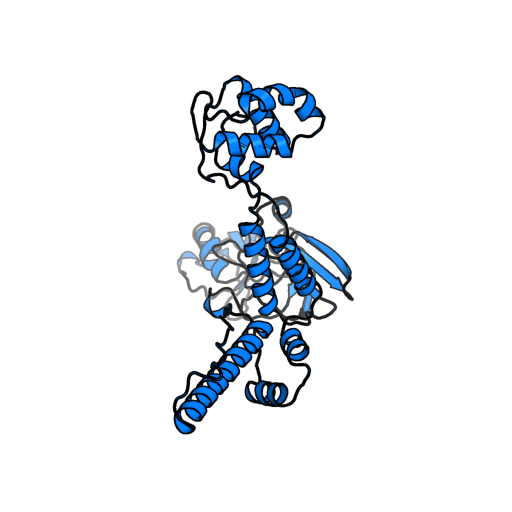84.62 193 LYS A O 1
ATOM 1501 N N . ALA A 1 194 ? -19.553 -1.098 6.908 1.00 85.56 194 ALA A N 1
ATOM 1502 C CA . ALA A 1 194 ? -18.680 -2.150 7.422 1.00 85.56 194 ALA A CA 1
ATOM 1503 C C . ALA A 1 194 ? -17.382 -2.279 6.600 1.00 85.56 194 ALA A C 1
ATOM 1505 O O . ALA A 1 194 ? -16.298 -2.293 7.180 1.00 85.56 194 ALA A O 1
ATOM 1506 N N . ASP A 1 195 ? -17.469 -2.265 5.266 1.00 86.50 195 ASP A N 1
ATOM 1507 C CA . ASP A 1 195 ? -16.297 -2.309 4.382 1.00 86.50 195 ASP A CA 1
ATOM 1508 C C . ASP A 1 195 ? -15.384 -1.086 4.550 1.00 86.50 195 ASP A C 1
ATOM 1510 O O . ASP A 1 195 ? -14.160 -1.213 4.518 1.00 86.50 195 ASP A O 1
ATOM 1514 N N . ARG A 1 196 ? -15.954 0.117 4.703 1.00 89.81 196 ARG A N 1
ATOM 1515 C CA . ARG A 1 196 ? -15.184 1.350 4.948 1.00 89.81 196 ARG A CA 1
ATOM 1516 C C . ARG A 1 196 ? -14.466 1.292 6.291 1.00 89.81 196 ARG A C 1
ATOM 1518 O O . ARG A 1 196 ? -13.271 1.569 6.338 1.00 89.81 196 ARG A O 1
ATOM 1525 N N . ILE A 1 197 ? -15.162 0.874 7.349 1.00 93.69 197 ILE A N 1
ATOM 1526 C CA . ILE A 1 197 ? -14.573 0.660 8.677 1.00 93.69 197 ILE A CA 1
ATOM 1527 C C . ILE A 1 197 ? -13.417 -0.337 8.590 1.00 93.69 197 ILE A C 1
ATOM 1529 O O . ILE A 1 197 ? -12.346 -0.075 9.136 1.00 93.69 197 ILE A O 1
ATOM 1533 N N . GLU A 1 198 ? -13.600 -1.453 7.883 1.00 94.94 198 GLU A N 1
ATOM 1534 C CA . GLU A 1 198 ? -12.553 -2.463 7.738 1.00 94.94 198 GLU A CA 1
ATOM 1535 C C . GLU A 1 198 ? -11.349 -1.922 6.959 1.00 94.94 198 GLU A C 1
ATOM 1537 O O . GLU A 1 198 ? -10.212 -2.078 7.397 1.00 94.94 198 GLU A O 1
ATOM 1542 N N . LYS A 1 199 ? -11.573 -1.191 5.860 1.00 94.38 199 LYS A N 1
ATOM 1543 C CA . LYS A 1 199 ? -10.493 -0.530 5.108 1.00 94.38 199 LYS A CA 1
ATOM 1544 C C . LYS A 1 199 ? -9.705 0.454 5.969 1.00 94.38 199 LYS A C 1
ATOM 1546 O O . LYS A 1 199 ? -8.479 0.463 5.901 1.00 94.38 199 LYS A O 1
ATOM 1551 N N . VAL A 1 200 ? -10.384 1.258 6.788 1.00 97.00 200 VAL A N 1
ATOM 1552 C CA . VAL A 1 200 ? -9.721 2.192 7.709 1.00 97.00 200 VAL A CA 1
ATOM 1553 C C . VAL A 1 200 ? -8.942 1.433 8.786 1.00 97.00 200 VAL A C 1
ATOM 1555 O O . VAL A 1 200 ? -7.805 1.796 9.077 1.00 97.00 200 VAL A O 1
ATOM 1558 N N . LYS A 1 201 ? -9.488 0.341 9.337 1.00 97.25 201 LYS A N 1
ATOM 1559 C CA . LYS A 1 201 ? -8.786 -0.524 10.304 1.00 97.25 201 LYS A CA 1
ATOM 1560 C C . LYS A 1 201 ? -7.527 -1.153 9.710 1.00 97.25 201 LYS A C 1
ATOM 1562 O O . LYS A 1 201 ? -6.494 -1.154 10.381 1.00 97.25 201 LYS A O 1
ATOM 1567 N N . VAL A 1 202 ? -7.595 -1.627 8.466 1.00 96.75 202 VAL A N 1
ATOM 1568 C CA . VAL A 1 202 ? -6.437 -2.143 7.724 1.00 96.75 202 VAL A CA 1
ATOM 1569 C C . VAL A 1 202 ? -5.409 -1.037 7.502 1.00 96.75 202 VAL A C 1
ATOM 1571 O O . VAL A 1 202 ? -4.257 -1.218 7.871 1.00 96.75 202 VAL A O 1
ATOM 1574 N N . ALA A 1 203 ? -5.808 0.137 7.007 1.00 96.62 203 ALA A N 1
ATOM 1575 C CA . ALA A 1 203 ? -4.881 1.248 6.783 1.00 96.62 203 ALA A CA 1
ATOM 1576 C C . ALA A 1 203 ? -4.204 1.726 8.083 1.00 96.62 203 ALA A C 1
ATOM 1578 O O . ALA A 1 203 ? -3.003 1.993 8.100 1.00 96.62 203 ALA A O 1
ATOM 1579 N N . LEU A 1 204 ? -4.947 1.786 9.196 1.00 97.38 204 LEU A N 1
ATOM 1580 C CA . LEU A 1 204 ? -4.387 2.072 10.519 1.00 97.38 204 LEU A CA 1
ATOM 1581 C C . LEU A 1 204 ? -3.356 1.018 10.929 1.00 97.38 204 LEU A C 1
ATOM 1583 O O . LEU A 1 204 ? -2.316 1.374 11.472 1.00 97.38 204 LEU A O 1
ATOM 1587 N N . GLU A 1 205 ? -3.630 -0.263 10.685 1.00 97.00 205 GLU A N 1
ATOM 1588 C CA . GLU A 1 205 ? -2.683 -1.345 10.954 1.00 97.00 205 GLU A CA 1
ATOM 1589 C C . GLU A 1 205 ? -1.421 -1.233 10.088 1.00 97.00 205 GLU A C 1
ATOM 1591 O O . GLU A 1 205 ? -0.318 -1.278 10.627 1.00 97.00 205 GLU A O 1
ATOM 1596 N N . GLU A 1 206 ? -1.558 -0.984 8.785 1.00 95.69 206 GLU A N 1
ATOM 1597 C CA . GLU A 1 206 ? -0.427 -0.813 7.865 1.00 95.69 206 GLU A CA 1
ATOM 1598 C C . GLU A 1 206 ? 0.457 0.388 8.247 1.00 95.69 206 GLU A C 1
ATOM 1600 O O . GLU A 1 206 ? 1.687 0.306 8.208 1.00 95.69 206 GLU A O 1
ATOM 1605 N N . LEU A 1 207 ? -0.144 1.495 8.700 1.00 95.44 207 LEU A N 1
ATOM 1606 C CA . LEU A 1 207 ? 0.603 2.651 9.203 1.00 95.44 207 LEU A CA 1
ATOM 1607 C C . LEU A 1 207 ? 1.394 2.343 10.482 1.00 95.44 207 LEU A C 1
ATOM 1609 O O . LEU A 1 207 ? 2.416 2.989 10.724 1.00 95.44 207 LEU A O 1
ATOM 1613 N N . ARG A 1 208 ? 0.987 1.350 11.288 1.00 95.88 208 ARG A N 1
ATOM 1614 C CA . ARG A 1 208 ? 1.785 0.896 12.441 1.00 95.88 208 ARG A CA 1
ATOM 1615 C C . ARG A 1 208 ? 3.025 0.119 12.032 1.00 95.88 208 ARG A C 1
ATOM 1617 O O . ARG A 1 208 ? 3.916 -0.034 12.863 1.00 95.88 208 ARG A O 1
ATOM 1624 N N . TRP A 1 209 ? 3.144 -0.337 10.790 1.00 94.94 209 TRP A N 1
ATOM 1625 C CA . TRP A 1 209 ? 4.361 -0.996 10.308 1.00 94.94 209 TRP A CA 1
ATOM 1626 C C . TRP A 1 209 ? 5.440 0.022 9.916 1.00 94.94 209 TRP A C 1
ATOM 1628 O O . TRP A 1 209 ? 6.632 -0.238 10.078 1.00 94.94 209 TRP A O 1
ATOM 1638 N N . LEU A 1 210 ? 5.032 1.220 9.486 1.00 93.38 210 LEU A N 1
ATOM 1639 C CA . LEU A 1 210 ? 5.926 2.307 9.082 1.00 93.38 210 LEU A CA 1
ATOM 1640 C C . LEU A 1 210 ? 6.503 3.080 10.280 1.00 93.38 210 LEU A C 1
ATOM 1642 O O . LEU A 1 210 ? 5.868 3.140 11.335 1.00 93.38 210 LEU A O 1
ATOM 1646 N N . PRO A 1 211 ? 7.683 3.711 10.161 1.00 90.62 211 PRO A N 1
ATOM 1647 C CA . PRO A 1 211 ? 8.172 4.655 11.163 1.00 90.62 211 PRO A CA 1
ATOM 1648 C C . PRO A 1 211 ? 7.154 5.772 11.443 1.00 90.62 211 PRO A C 1
ATOM 1650 O O . PRO A 1 211 ? 6.501 6.265 10.526 1.00 90.62 211 PRO A O 1
ATOM 1653 N N . SER A 1 212 ? 7.042 6.205 12.704 1.00 86.25 212 SER A N 1
ATOM 1654 C CA . SER A 1 212 ? 6.172 7.339 13.057 1.00 86.25 212 SER A CA 1
ATOM 1655 C C . SER A 1 212 ? 6.618 8.640 12.387 1.00 86.25 212 SER A C 1
ATOM 1657 O O . SER A 1 212 ? 5.773 9.470 12.069 1.00 86.25 212 SER A O 1
ATOM 1659 N N . ASP A 1 213 ? 7.926 8.792 12.170 1.00 88.62 213 ASP A N 1
ATOM 1660 C CA . ASP A 1 213 ? 8.529 9.860 11.377 1.00 88.62 213 ASP A CA 1
ATOM 1661 C C . ASP A 1 213 ? 9.073 9.274 10.068 1.00 88.62 213 ASP A C 1
ATOM 1663 O O . ASP A 1 213 ? 9.993 8.455 10.074 1.00 88.62 213 ASP A O 1
ATOM 1667 N N . LEU A 1 214 ? 8.480 9.687 8.947 1.00 89.06 214 LEU A N 1
ATOM 1668 C CA . LEU A 1 214 ? 8.879 9.265 7.602 1.00 89.06 214 LEU A CA 1
ATOM 1669 C C . LEU A 1 214 ? 10.017 10.121 7.019 1.00 89.06 214 LEU A C 1
ATOM 1671 O O . LEU A 1 214 ? 10.482 9.840 5.913 1.00 89.06 214 LEU A O 1
ATOM 1675 N N . GLY A 1 215 ? 10.449 11.162 7.734 1.00 90.81 215 GLY A N 1
ATOM 1676 C CA . GLY A 1 215 ? 11.472 12.105 7.307 1.00 90.81 215 GLY A CA 1
ATOM 1677 C C . GLY A 1 215 ? 10.981 13.180 6.330 1.00 90.81 215 GLY A C 1
ATOM 1678 O O . GLY A 1 215 ? 9.881 13.125 5.760 1.00 90.81 215 GLY A O 1
ATOM 1679 N N . SER A 1 216 ? 11.845 14.178 6.141 1.00 93.31 216 SER A N 1
ATOM 1680 C CA . SER A 1 216 ? 11.707 15.277 5.184 1.00 93.31 216 SER A CA 1
ATOM 1681 C C . SER A 1 216 ? 13.100 15.672 4.658 1.00 93.31 216 SER A C 1
ATOM 1683 O O . SER A 1 216 ? 14.015 15.812 5.475 1.00 93.31 216 SER A O 1
ATOM 1685 N N . PRO A 1 217 ? 13.298 15.830 3.336 1.00 95.94 217 PRO A N 1
ATOM 1686 C CA . PRO A 1 217 ? 12.354 15.487 2.272 1.00 95.94 217 PRO A CA 1
ATOM 1687 C C . PRO A 1 217 ? 12.190 13.966 2.110 1.00 95.94 217 PRO A C 1
ATOM 1689 O O . PRO A 1 217 ? 13.073 13.187 2.477 1.00 95.94 217 PRO A O 1
ATOM 1692 N N . ARG A 1 218 ? 11.077 13.525 1.510 1.00 96.00 218 ARG A N 1
ATOM 1693 C CA . ARG A 1 218 ? 10.810 12.104 1.221 1.00 96.00 218 ARG A CA 1
ATOM 1694 C C . ARG A 1 218 ? 10.112 11.880 -0.117 1.00 96.00 218 ARG A C 1
ATOM 1696 O O . ARG A 1 218 ? 9.389 12.741 -0.611 1.00 96.00 218 ARG A O 1
ATOM 1703 N N . VAL A 1 219 ? 10.280 10.679 -0.669 1.00 96.81 219 VAL A N 1
ATOM 1704 C CA . VAL A 1 219 ? 9.455 10.157 -1.767 1.00 96.81 219 VAL A CA 1
ATOM 1705 C C . VAL A 1 219 ? 8.590 9.032 -1.214 1.00 96.81 219 VAL A C 1
ATOM 1707 O O . VAL A 1 219 ? 9.115 8.075 -0.651 1.00 96.81 219 VAL A O 1
ATOM 1710 N N . PHE A 1 220 ? 7.274 9.141 -1.370 1.00 96.00 220 PHE A N 1
ATOM 1711 C CA . PHE A 1 220 ? 6.316 8.138 -0.918 1.00 96.00 220 PHE A CA 1
ATOM 1712 C C . PHE A 1 220 ? 5.623 7.496 -2.119 1.00 96.00 220 PHE A C 1
ATOM 1714 O O . PHE A 1 220 ? 4.978 8.186 -2.909 1.00 96.00 220 PHE A O 1
ATOM 1721 N N . ILE A 1 221 ? 5.742 6.174 -2.257 1.00 96.81 221 ILE A N 1
ATOM 1722 C CA . ILE A 1 221 ? 5.086 5.408 -3.321 1.00 96.81 221 ILE A CA 1
ATOM 1723 C C . ILE A 1 221 ? 3.916 4.643 -2.713 1.00 96.81 221 ILE A C 1
ATOM 1725 O O . ILE A 1 221 ? 4.099 3.640 -2.027 1.00 96.81 221 ILE A O 1
ATOM 1729 N N . ASN A 1 222 ? 2.699 5.097 -2.999 1.00 95.81 222 ASN A N 1
ATOM 1730 C CA . ASN A 1 222 ? 1.493 4.361 -2.647 1.00 95.81 222 ASN A CA 1
ATOM 1731 C C . ASN A 1 222 ? 1.193 3.364 -3.775 1.00 95.81 222 ASN A C 1
ATOM 1733 O O . ASN A 1 222 ? 0.654 3.736 -4.823 1.00 95.81 222 ASN A O 1
ATOM 1737 N N . GLN A 1 223 ? 1.604 2.107 -3.575 1.00 95.06 223 GLN A N 1
ATOM 1738 C CA . GLN A 1 223 ? 1.536 1.078 -4.613 1.00 95.06 223 GLN A CA 1
ATOM 1739 C C . GLN A 1 223 ? 0.095 0.767 -5.057 1.00 95.06 223 GLN A C 1
ATOM 1741 O O . GLN A 1 223 ? -0.145 0.827 -6.265 1.00 95.06 223 GLN A O 1
ATOM 1746 N N . PRO A 1 224 ? -0.883 0.518 -4.154 1.00 91.75 224 PRO A N 1
ATOM 1747 C CA . PRO A 1 224 ? -2.270 0.282 -4.569 1.00 91.75 224 PRO A CA 1
ATOM 1748 C C . PRO A 1 224 ? -2.918 1.487 -5.262 1.00 91.75 224 PRO A C 1
ATOM 1750 O O . PRO A 1 224 ? -3.794 1.308 -6.106 1.00 91.75 224 PRO A O 1
ATOM 1753 N N . ALA A 1 225 ? -2.483 2.710 -4.935 1.00 94.69 225 ALA A N 1
ATOM 1754 C CA . ALA A 1 225 ? -2.949 3.928 -5.599 1.00 94.69 225 ALA A CA 1
ATOM 1755 C C . ALA A 1 225 ? -2.217 4.226 -6.921 1.00 94.69 225 ALA A C 1
ATOM 1757 O O . ALA A 1 225 ? -2.645 5.100 -7.679 1.00 94.69 225 ALA A O 1
ATOM 1758 N N . PHE A 1 226 ? -1.121 3.518 -7.221 1.00 97.00 226 PHE A N 1
ATOM 1759 C CA . PHE A 1 226 ? -0.253 3.771 -8.373 1.00 97.00 226 PHE A CA 1
ATOM 1760 C C . PHE A 1 226 ? 0.195 5.237 -8.460 1.00 97.00 226 PHE A C 1
ATOM 1762 O O . PHE A 1 226 ? 0.114 5.858 -9.532 1.00 97.00 226 PHE A O 1
ATOM 1769 N N . THR A 1 227 ? 0.634 5.799 -7.334 1.00 97.69 227 THR A N 1
ATOM 1770 C CA . THR A 1 227 ? 1.119 7.183 -7.231 1.00 97.69 227 THR A CA 1
ATOM 1771 C C . THR A 1 227 ? 2.453 7.256 -6.506 1.00 97.69 227 THR A C 1
ATOM 1773 O O . THR A 1 227 ? 2.666 6.540 -5.529 1.00 97.69 227 THR A O 1
ATOM 1776 N N . ALA A 1 228 ? 3.307 8.175 -6.945 1.00 97.56 228 ALA A N 1
ATOM 1777 C CA . ALA A 1 228 ? 4.510 8.584 -6.237 1.00 97.56 228 ALA A CA 1
ATOM 1778 C C . ALA A 1 228 ? 4.429 10.082 -5.926 1.00 97.56 228 ALA A C 1
ATOM 1780 O O . ALA A 1 228 ? 4.110 10.881 -6.811 1.00 97.56 228 ALA A O 1
ATOM 1781 N N . SER A 1 229 ? 4.730 10.446 -4.685 1.00 97.56 229 SER A N 1
ATOM 1782 C CA . SER A 1 229 ? 4.695 11.825 -4.202 1.00 97.56 229 SER A CA 1
ATOM 1783 C C . SER A 1 229 ? 6.049 12.213 -3.624 1.00 97.56 229 SER A C 1
ATOM 1785 O O . SER A 1 229 ? 6.615 11.463 -2.832 1.00 97.56 229 SER A O 1
ATOM 1787 N N . TYR A 1 230 ? 6.565 13.378 -4.004 1.00 97.62 230 TYR A N 1
ATOM 1788 C CA . TYR A 1 230 ? 7.707 14.014 -3.353 1.00 97.62 230 TYR A CA 1
ATOM 1789 C C . TYR A 1 230 ? 7.179 15.053 -2.370 1.00 97.62 230 TYR A C 1
ATOM 1791 O O . TYR A 1 230 ? 6.437 15.963 -2.750 1.00 97.62 230 TYR A O 1
ATOM 1799 N N . ILE A 1 231 ? 7.533 14.869 -1.105 1.00 96.81 231 ILE A N 1
ATOM 1800 C CA . ILE A 1 231 ? 7.039 15.655 0.016 1.00 96.81 231 ILE A CA 1
ATOM 1801 C C . ILE A 1 231 ? 8.240 16.302 0.690 1.00 96.81 231 ILE A C 1
ATOM 1803 O O . ILE A 1 231 ? 9.184 15.606 1.070 1.00 96.81 231 ILE A O 1
ATOM 1807 N N . ASP A 1 232 ? 8.182 17.617 0.841 1.00 96.88 232 ASP A N 1
ATOM 1808 C CA . ASP A 1 232 ? 9.223 18.420 1.471 1.00 96.88 232 ASP A CA 1
ATOM 1809 C C . ASP A 1 232 ? 8.570 19.382 2.464 1.00 96.88 232 ASP A C 1
ATOM 1811 O O . ASP A 1 232 ? 7.612 20.079 2.128 1.00 96.88 232 ASP A O 1
ATOM 1815 N N . ASP A 1 233 ? 9.029 19.325 3.708 1.00 93.50 233 ASP A N 1
ATOM 1816 C CA . ASP A 1 233 ? 8.482 20.018 4.880 1.00 93.50 233 ASP A CA 1
ATOM 1817 C C . ASP A 1 233 ? 6.968 19.832 5.066 1.00 93.50 233 ASP A C 1
ATOM 1819 O O . ASP A 1 233 ? 6.229 20.734 5.452 1.00 93.50 233 ASP A O 1
ATOM 1823 N N . GLY A 1 234 ? 6.496 18.613 4.788 1.00 89.50 234 GLY A N 1
ATOM 1824 C CA . GLY A 1 234 ? 5.085 18.236 4.905 1.00 89.50 234 GLY A CA 1
ATOM 1825 C C . GLY A 1 234 ? 4.213 18.666 3.722 1.00 89.50 234 GLY A C 1
ATOM 1826 O O . GLY A 1 234 ? 3.058 18.255 3.654 1.00 89.50 234 GLY A O 1
ATOM 1827 N N . GLU A 1 235 ? 4.754 19.414 2.761 1.00 93.88 235 GLU A N 1
ATOM 1828 C CA . GLU A 1 235 ? 4.036 19.824 1.556 1.00 93.88 235 GLU A CA 1
ATOM 1829 C C . GLU A 1 235 ? 4.326 18.874 0.388 1.00 93.88 235 GLU A C 1
ATOM 1831 O O . GLU A 1 235 ? 5.480 18.597 0.056 1.00 93.88 235 GLU A O 1
ATOM 1836 N N . GLU A 1 236 ? 3.276 18.386 -0.280 1.00 95.81 236 GLU A N 1
ATOM 1837 C CA . GLU A 1 236 ? 3.410 17.610 -1.517 1.00 95.81 236 GLU A CA 1
ATOM 1838 C C . GLU A 1 236 ? 3.848 18.540 -2.661 1.00 95.81 236 GLU A C 1
ATOM 1840 O O . GLU A 1 236 ? 3.038 19.244 -3.262 1.00 95.81 236 GLU A O 1
ATOM 1845 N N . LYS A 1 237 ? 5.152 18.561 -2.955 1.00 98.00 237 LYS A N 1
ATOM 1846 C CA . LYS A 1 237 ? 5.746 19.416 -3.997 1.00 98.00 237 LYS A CA 1
ATOM 1847 C C . LYS A 1 237 ? 5.567 18.842 -5.402 1.00 98.00 237 LYS A C 1
ATOM 1849 O O . LYS A 1 237 ? 5.553 19.587 -6.379 1.00 98.00 237 LYS A O 1
ATOM 1854 N N . LEU A 1 238 ? 5.462 17.519 -5.518 1.00 97.31 238 LEU A N 1
ATOM 1855 C CA . LEU A 1 238 ? 5.214 16.822 -6.778 1.00 97.31 238 LEU A CA 1
ATOM 1856 C C . LEU A 1 238 ? 4.397 15.561 -6.515 1.00 97.31 238 LEU A C 1
ATOM 1858 O O . LEU A 1 238 ? 4.713 14.791 -5.612 1.00 97.31 238 LEU A O 1
ATOM 1862 N N . LYS A 1 239 ? 3.416 15.308 -7.379 1.00 97.44 239 LYS A N 1
ATOM 1863 C CA . LYS A 1 239 ? 2.664 14.057 -7.436 1.00 97.44 239 LYS A CA 1
ATOM 1864 C C . LYS A 1 239 ? 2.634 13.541 -8.861 1.00 97.44 239 LYS A C 1
ATOM 1866 O O . LYS A 1 239 ? 2.288 14.272 -9.786 1.00 97.44 239 LYS A O 1
ATOM 1871 N N . THR A 1 240 ? 2.966 12.271 -9.039 1.00 96.56 240 THR A N 1
ATOM 1872 C CA . THR A 1 240 ? 2.949 11.612 -10.343 1.00 96.56 240 THR A CA 1
ATOM 1873 C C . THR A 1 240 ? 2.324 10.225 -10.263 1.00 96.56 240 THR A C 1
ATOM 1875 O O . THR A 1 240 ? 2.174 9.635 -9.191 1.00 96.56 240 THR A O 1
ATOM 1878 N N . ARG A 1 241 ? 1.937 9.693 -11.423 1.00 97.38 241 ARG A N 1
ATOM 1879 C CA . ARG A 1 241 ? 1.496 8.304 -11.557 1.00 97.38 241 ARG A CA 1
ATOM 1880 C C . ARG A 1 241 ? 2.718 7.390 -11.520 1.00 97.38 241 ARG A C 1
ATOM 1882 O O . ARG A 1 241 ? 3.750 7.711 -12.096 1.00 97.38 241 ARG A O 1
ATOM 1889 N N . ALA A 1 242 ? 2.570 6.231 -10.897 1.00 97.38 242 ALA A N 1
ATOM 1890 C CA . ALA A 1 242 ? 3.572 5.175 -10.870 1.00 97.38 242 ALA A CA 1
ATOM 1891 C C . ALA A 1 242 ? 3.068 3.935 -11.622 1.00 97.38 242 ALA A C 1
ATOM 1893 O O . ALA A 1 242 ? 1.861 3.687 -11.702 1.00 97.38 242 ALA A O 1
ATOM 1894 N N . VAL A 1 243 ? 4.002 3.158 -12.163 1.00 97.62 243 VAL A N 1
ATOM 1895 C CA . VAL A 1 243 ? 3.780 1.784 -12.625 1.00 97.62 243 VAL A CA 1
ATOM 1896 C C . VAL A 1 243 ? 4.547 0.890 -11.661 1.00 97.62 243 VAL A C 1
ATOM 1898 O O . VAL A 1 243 ? 5.726 1.130 -11.428 1.00 97.62 243 VAL A O 1
ATOM 1901 N N . ILE A 1 244 ? 3.876 -0.103 -11.088 1.00 97.44 244 ILE A N 1
ATOM 1902 C CA . ILE A 1 244 ? 4.460 -1.024 -10.102 1.00 97.44 244 ILE A CA 1
ATOM 1903 C C . ILE A 1 244 ? 4.524 -2.446 -10.658 1.00 97.44 244 ILE A C 1
ATOM 1905 O O . ILE A 1 244 ? 4.024 -2.726 -11.757 1.00 97.44 244 ILE A O 1
ATOM 1909 N N . GLY A 1 245 ? 5.166 -3.339 -9.912 1.00 96.00 245 GLY A N 1
ATOM 1910 C CA . GLY A 1 245 ? 5.291 -4.754 -10.225 1.00 96.00 245 GLY A CA 1
ATOM 1911 C C . GLY A 1 245 ? 3.944 -5.436 -10.471 1.00 96.00 245 GLY A C 1
ATOM 1912 O O . GLY A 1 245 ? 2.919 -5.084 -9.887 1.00 96.00 245 GLY A O 1
ATOM 1913 N N . ARG A 1 246 ? 3.922 -6.422 -11.368 1.00 94.75 246 ARG A N 1
ATOM 1914 C CA . ARG A 1 246 ? 2.752 -7.295 -11.568 1.00 94.75 246 ARG A CA 1
ATOM 1915 C C . ARG A 1 246 ? 2.458 -8.095 -10.301 1.00 94.75 246 ARG A C 1
ATOM 1917 O O . ARG A 1 246 ? 3.344 -8.342 -9.498 1.00 94.75 246 ARG A O 1
ATOM 1924 N N . VAL A 1 247 ? 1.248 -8.641 -10.189 1.00 90.94 247 VAL A N 1
ATOM 1925 C CA . VAL A 1 247 ? 0.864 -9.518 -9.060 1.00 90.94 247 VAL A CA 1
ATOM 1926 C C . VAL A 1 247 ? 1.806 -10.721 -8.892 1.00 90.94 247 VAL A C 1
ATOM 1928 O O . VAL A 1 247 ? 2.008 -11.178 -7.773 1.00 90.94 247 VAL A O 1
ATOM 1931 N N . THR A 1 248 ? 2.402 -11.219 -9.980 1.00 90.81 248 THR A N 1
ATOM 1932 C CA . THR A 1 248 ? 3.381 -12.320 -9.954 1.00 90.81 248 THR A CA 1
ATOM 1933 C C . THR A 1 248 ? 4.802 -11.879 -9.588 1.00 90.81 248 THR A C 1
ATOM 1935 O O . THR A 1 248 ? 5.604 -12.722 -9.210 1.00 90.81 248 THR A O 1
ATOM 1938 N N . ASN A 1 249 ? 5.110 -10.584 -9.711 1.00 89.75 249 ASN A N 1
ATOM 1939 C CA . ASN A 1 249 ? 6.413 -9.963 -9.460 1.00 89.75 249 ASN A CA 1
ATOM 1940 C C . ASN A 1 249 ? 6.188 -8.641 -8.703 1.00 89.75 249 ASN A C 1
ATOM 1942 O O . ASN A 1 249 ? 6.399 -7.564 -9.262 1.00 89.75 249 ASN A O 1
ATOM 1946 N N . GLN A 1 250 ? 5.633 -8.717 -7.492 1.00 93.44 250 GLN A N 1
ATOM 1947 C CA . GLN A 1 250 ? 5.181 -7.522 -6.775 1.00 93.44 250 GLN A CA 1
ATOM 1948 C C . GLN A 1 250 ? 6.363 -6.664 -6.325 1.00 93.44 250 GLN A C 1
ATOM 1950 O O . GLN A 1 250 ? 7.403 -7.187 -5.920 1.00 93.44 250 GLN A O 1
ATOM 1955 N N . THR A 1 251 ? 6.174 -5.346 -6.365 1.00 95.81 251 THR A N 1
ATOM 1956 C CA . THR A 1 251 ? 7.099 -4.394 -5.748 1.00 95.81 251 THR A CA 1
ATOM 1957 C C . THR A 1 251 ? 7.085 -4.607 -4.234 1.00 95.81 251 THR A C 1
ATOM 1959 O O . THR A 1 251 ? 6.027 -4.596 -3.608 1.00 95.81 251 THR A O 1
ATOM 1962 N N . ALA A 1 252 ? 8.253 -4.823 -3.629 1.00 95.75 252 ALA A N 1
ATOM 1963 C CA . ALA A 1 252 ? 8.343 -5.046 -2.188 1.00 95.75 252 ALA A CA 1
ATOM 1964 C C . ALA A 1 252 ? 7.939 -3.790 -1.387 1.00 95.75 252 ALA A C 1
ATOM 1966 O O . ALA A 1 252 ? 8.161 -2.658 -1.817 1.00 95.75 252 ALA A O 1
ATOM 1967 N N . PHE A 1 253 ? 7.378 -3.991 -0.197 1.00 95.44 253 PHE A N 1
ATOM 1968 C CA . PHE A 1 253 ? 7.050 -2.949 0.772 1.00 95.44 253 PHE A CA 1
ATOM 1969 C C . PHE A 1 253 ? 8.212 -2.766 1.745 1.00 95.44 253 PHE A C 1
ATOM 1971 O O . PHE A 1 253 ? 8.473 -3.629 2.582 1.00 95.44 253 PHE A O 1
ATOM 1978 N N . PHE A 1 254 ? 8.913 -1.645 1.615 1.00 95.50 254 PHE A N 1
ATOM 1979 C CA . PHE A 1 254 ? 10.034 -1.259 2.466 1.00 95.50 254 PHE A CA 1
ATOM 1980 C C . PHE A 1 254 ? 10.278 0.247 2.348 1.00 95.50 254 PHE A C 1
ATOM 1982 O O . PHE A 1 254 ? 9.626 0.939 1.563 1.00 95.50 254 PHE A O 1
ATOM 1989 N N . TYR A 1 255 ? 11.235 0.752 3.118 1.00 94.62 255 TYR A N 1
ATOM 1990 C CA . TYR A 1 255 ? 11.732 2.116 3.000 1.00 94.62 255 TYR A CA 1
ATOM 1991 C C . TYR A 1 255 ? 13.260 2.116 3.047 1.00 94.62 255 TYR A C 1
ATOM 1993 O O . TYR A 1 255 ? 13.867 1.304 3.742 1.00 94.62 255 TYR A O 1
ATOM 2001 N N . ASP A 1 256 ? 13.874 3.033 2.305 1.00 94.62 256 ASP A N 1
ATOM 2002 C CA . ASP A 1 256 ? 15.319 3.258 2.306 1.00 94.62 256 ASP A CA 1
ATOM 2003 C C . ASP A 1 256 ? 15.623 4.690 1.830 1.00 94.62 256 ASP A C 1
ATOM 2005 O O . ASP A 1 256 ? 14.726 5.442 1.438 1.00 94.62 256 ASP A O 1
ATOM 2009 N N . GLN A 1 257 ? 16.891 5.084 1.866 1.00 94.88 257 GLN A N 1
ATOM 2010 C CA . GLN A 1 257 ? 17.355 6.401 1.466 1.00 94.88 257 GLN A CA 1
ATOM 2011 C C . GLN A 1 257 ? 17.801 6.416 0.005 1.00 94.88 257 GLN A C 1
ATOM 2013 O O . GLN A 1 257 ? 18.662 5.639 -0.411 1.00 94.88 257 GLN A O 1
ATOM 2018 N N . ILE A 1 258 ? 17.287 7.384 -0.756 1.00 95.94 258 ILE A N 1
ATOM 2019 C CA . ILE A 1 258 ? 17.808 7.716 -2.084 1.00 95.94 258 ILE A CA 1
ATOM 2020 C C . ILE A 1 258 ? 19.267 8.157 -1.936 1.00 95.94 258 ILE A C 1
ATOM 2022 O O . ILE A 1 258 ? 19.583 9.051 -1.152 1.00 95.94 258 ILE A O 1
ATOM 2026 N N . LYS A 1 259 ? 20.165 7.508 -2.679 1.00 96.06 259 LYS A N 1
ATOM 2027 C CA . LYS A 1 259 ? 21.608 7.787 -2.664 1.00 96.06 259 LYS A CA 1
ATOM 2028 C C . LYS A 1 259 ? 22.101 8.427 -3.949 1.00 96.06 259 LYS A C 1
ATOM 2030 O O . LYS A 1 259 ? 23.106 9.128 -3.917 1.00 96.06 259 LYS A O 1
ATOM 2035 N N . GLN A 1 260 ? 21.437 8.158 -5.070 1.00 95.38 260 GLN A N 1
ATOM 2036 C CA . GLN A 1 260 ? 21.950 8.538 -6.379 1.00 95.38 260 GLN A CA 1
ATOM 2037 C C . GLN A 1 260 ? 20.821 8.699 -7.394 1.00 95.38 260 GLN A C 1
ATOM 2039 O O . GLN A 1 260 ? 19.826 7.975 -7.359 1.00 95.38 260 GLN A O 1
ATOM 2044 N N . VAL A 1 261 ? 21.000 9.656 -8.300 1.00 95.94 261 VAL A N 1
ATOM 2045 C CA . VAL A 1 261 ? 20.124 9.908 -9.442 1.00 95.94 261 VAL A CA 1
ATOM 2046 C C . VAL A 1 261 ? 20.994 9.916 -10.692 1.00 95.94 261 VAL A C 1
ATOM 2048 O O . VAL A 1 261 ? 21.873 10.764 -10.829 1.00 95.94 261 VAL A O 1
ATOM 2051 N N . ASP A 1 262 ? 20.744 8.965 -11.582 1.00 95.62 262 ASP A N 1
ATOM 2052 C CA . ASP A 1 262 ? 21.453 8.808 -12.846 1.00 95.62 262 ASP A CA 1
ATOM 2053 C C . ASP A 1 262 ? 20.603 9.363 -13.984 1.00 95.62 262 ASP A C 1
ATOM 2055 O O . ASP A 1 262 ? 19.477 8.909 -14.206 1.00 95.62 262 ASP A O 1
ATOM 2059 N N . PHE A 1 263 ? 21.166 10.307 -14.732 1.00 96.50 263 PHE A N 1
ATOM 2060 C CA . PHE A 1 263 ? 20.594 10.801 -15.982 1.00 96.50 263 PHE A CA 1
ATOM 2061 C C . PHE A 1 263 ? 21.160 10.006 -17.156 1.00 96.50 263 PHE A C 1
ATOM 2063 O O . PHE A 1 263 ? 22.365 9.754 -17.205 1.00 96.50 263 PHE A O 1
ATOM 2070 N N . HIS A 1 264 ? 20.297 9.633 -18.101 1.00 95.12 264 HIS A N 1
ATOM 2071 C CA . HIS A 1 264 ? 20.621 8.772 -19.243 1.00 95.12 264 HIS A CA 1
ATOM 2072 C C . HIS A 1 264 ? 21.349 7.482 -18.806 1.00 95.12 264 HIS A C 1
ATOM 2074 O O . HIS A 1 264 ? 22.507 7.258 -19.170 1.00 95.12 264 HIS A O 1
ATOM 2080 N N . PRO A 1 265 ? 20.709 6.639 -17.973 1.00 95.56 265 PRO A N 1
ATOM 2081 C CA . PRO A 1 265 ? 21.363 5.502 -17.337 1.00 95.56 265 PRO A CA 1
ATOM 2082 C C . PRO A 1 265 ? 21.663 4.362 -18.320 1.00 95.56 265 PRO A C 1
ATOM 2084 O O . PRO A 1 265 ? 20.898 4.073 -19.240 1.00 95.56 265 PRO A O 1
ATOM 2087 N N . TYR A 1 266 ? 22.731 3.608 -18.050 1.00 94.00 266 TYR A N 1
ATOM 2088 C CA . TYR A 1 266 ? 22.841 2.244 -18.573 1.00 94.00 266 TYR A CA 1
ATOM 2089 C C . TYR A 1 266 ? 21.828 1.341 -17.866 1.00 94.00 266 TYR A C 1
ATOM 2091 O O . TYR A 1 266 ? 21.667 1.412 -16.642 1.00 94.00 266 TYR A O 1
ATOM 2099 N N . TRP A 1 267 ? 21.213 0.423 -18.610 1.00 94.38 267 TRP A N 1
ATOM 2100 C CA . TRP A 1 267 ? 20.376 -0.614 -18.015 1.00 94.38 267 TRP A CA 1
ATOM 2101 C C . TRP A 1 267 ? 21.109 -1.948 -17.970 1.00 94.38 267 TRP A C 1
ATOM 2103 O O . TRP A 1 267 ? 21.200 -2.640 -18.977 1.00 94.38 267 TRP A O 1
ATOM 2113 N N . GLY A 1 268 ? 21.620 -2.331 -16.800 1.00 93.38 268 GLY A N 1
ATOM 2114 C CA . GLY A 1 268 ? 22.070 -3.705 -16.572 1.00 93.38 268 GLY A CA 1
ATOM 2115 C C . GLY A 1 268 ? 20.863 -4.636 -16.495 1.00 93.38 268 GLY A C 1
ATOM 2116 O O . GLY A 1 268 ? 20.064 -4.514 -15.567 1.00 93.38 268 GLY A O 1
ATOM 2117 N N . VAL A 1 269 ? 20.727 -5.545 -17.459 1.00 92.94 269 VAL A N 1
ATOM 2118 C CA . VAL A 1 269 ? 19.574 -6.443 -17.543 1.00 92.94 269 VAL A CA 1
ATOM 2119 C C . VAL A 1 269 ? 19.686 -7.501 -16.436 1.00 92.94 269 VAL A C 1
ATOM 2121 O O . VAL A 1 269 ? 20.684 -8.227 -16.390 1.00 92.94 269 VAL A O 1
ATOM 2124 N N . PRO A 1 270 ? 18.689 -7.628 -15.540 1.00 90.94 270 PRO A N 1
ATOM 2125 C CA . PRO A 1 270 ? 18.669 -8.683 -14.534 1.00 90.94 270 PRO A CA 1
ATOM 2126 C C . PRO A 1 270 ? 18.765 -10.076 -15.164 1.00 90.94 270 PRO A C 1
ATOM 2128 O O . PRO A 1 270 ? 18.121 -10.353 -16.176 1.00 90.94 270 PRO A O 1
ATOM 2131 N N . GLN A 1 271 ? 19.509 -10.985 -14.528 1.00 90.69 271 GLN A N 1
ATOM 2132 C CA . GLN A 1 271 ? 19.705 -12.352 -15.036 1.00 90.69 271 GLN A CA 1
ATOM 2133 C C . GLN A 1 271 ? 18.385 -13.096 -15.271 1.00 90.69 271 GLN A C 1
ATOM 2135 O O . GLN A 1 271 ? 18.253 -13.820 -16.253 1.00 90.69 271 GLN A O 1
ATOM 2140 N N . SER A 1 272 ? 17.380 -12.879 -14.420 1.00 90.00 272 SER A N 1
ATOM 2141 C CA . SER A 1 272 ? 16.044 -13.452 -14.600 1.00 90.00 272 SER A CA 1
ATOM 2142 C C . SER A 1 272 ? 15.382 -13.007 -15.907 1.00 90.00 272 SER A C 1
ATOM 2144 O O . SER A 1 272 ? 14.772 -13.836 -16.573 1.00 90.00 272 SER A O 1
ATOM 2146 N N . ILE A 1 273 ? 15.536 -11.742 -16.310 1.00 91.62 273 ILE A N 1
ATOM 2147 C CA . ILE A 1 273 ? 15.002 -11.218 -17.577 1.00 91.62 273 ILE A CA 1
ATOM 2148 C C . ILE A 1 273 ? 15.786 -11.797 -18.758 1.00 91.62 273 ILE A C 1
ATOM 2150 O O . ILE A 1 273 ? 15.188 -12.234 -19.743 1.00 91.62 273 ILE A O 1
ATOM 2154 N N . ILE A 1 274 ? 17.118 -11.886 -18.651 1.00 94.88 274 ILE A N 1
ATOM 2155 C CA . ILE A 1 274 ? 17.939 -12.516 -19.695 1.00 94.88 274 ILE A CA 1
ATOM 2156 C C . ILE A 1 274 ? 17.464 -13.958 -19.925 1.00 94.88 274 ILE A C 1
ATOM 2158 O O . ILE A 1 274 ? 17.187 -14.336 -21.059 1.00 94.88 274 ILE A O 1
ATOM 2162 N N . VAL A 1 275 ? 17.315 -14.746 -18.858 1.00 94.69 275 VAL A N 1
ATOM 2163 C CA . VAL A 1 275 ? 16.939 -16.166 -18.935 1.00 94.69 275 VAL A CA 1
ATOM 2164 C C . VAL A 1 275 ? 15.488 -16.365 -19.379 1.00 94.69 275 VAL A C 1
ATOM 2166 O O . VAL A 1 275 ? 15.229 -17.202 -20.242 1.00 94.69 275 VAL A O 1
ATOM 2169 N N . ASN A 1 276 ? 14.538 -15.633 -18.795 1.00 92.62 276 ASN A N 1
ATOM 2170 C CA . ASN A 1 276 ? 13.112 -15.922 -18.973 1.00 92.62 276 ASN A CA 1
ATOM 2171 C C . ASN A 1 276 ? 12.491 -15.207 -20.178 1.00 92.62 276 ASN A C 1
ATOM 2173 O O . ASN A 1 276 ? 11.511 -15.704 -20.730 1.00 92.62 276 ASN A O 1
ATOM 2177 N N . GLU A 1 277 ? 13.040 -14.064 -20.595 1.00 92.94 277 GLU A N 1
ATOM 2178 C CA . GLU A 1 277 ? 12.436 -13.221 -21.635 1.00 92.94 277 GLU A CA 1
ATOM 2179 C C . GLU A 1 277 ? 13.319 -13.097 -22.879 1.00 92.94 277 GLU A C 1
ATOM 2181 O O . GLU A 1 277 ? 12.816 -13.193 -24.000 1.00 92.94 277 GLU A O 1
ATOM 2186 N N . MET A 1 278 ? 14.634 -12.915 -22.718 1.00 95.75 278 MET A N 1
ATOM 2187 C CA . MET A 1 278 ? 15.529 -12.682 -23.861 1.00 95.75 278 MET A CA 1
ATOM 2188 C C . MET A 1 278 ? 16.056 -13.977 -24.486 1.00 95.75 278 MET A C 1
ATOM 2190 O O . MET A 1 278 ? 16.097 -14.090 -25.713 1.00 95.75 278 MET A O 1
ATOM 2194 N N . LEU A 1 279 ? 16.426 -14.972 -23.672 1.00 96.44 279 LEU A N 1
ATOM 2195 C CA . LEU A 1 279 ? 17.044 -16.221 -24.123 1.00 96.44 279 LEU A CA 1
ATOM 2196 C C . LEU A 1 279 ? 16.211 -16.979 -25.173 1.00 96.44 279 LEU A C 1
ATOM 2198 O O . LEU A 1 279 ? 16.804 -17.440 -26.151 1.00 96.44 279 LEU A O 1
ATOM 2202 N N . PRO A 1 280 ? 14.867 -17.087 -25.061 1.00 95.62 280 PRO A N 1
ATOM 2203 C CA . PRO A 1 280 ? 14.060 -17.725 -26.100 1.00 95.62 280 PRO A CA 1
ATOM 2204 C C . PRO A 1 280 ? 14.256 -17.090 -27.482 1.00 95.62 280 PRO A C 1
ATOM 2206 O O . PRO A 1 280 ? 14.388 -17.806 -28.471 1.00 95.62 280 PRO A O 1
ATOM 2209 N N . ARG A 1 281 ? 14.344 -15.754 -27.546 1.00 95.88 281 ARG A N 1
ATOM 2210 C CA . ARG A 1 281 ? 14.596 -15.018 -28.790 1.00 95.88 281 ARG A CA 1
ATOM 2211 C C . ARG A 1 281 ? 16.045 -15.160 -29.246 1.00 95.88 281 ARG A C 1
ATOM 2213 O O . ARG A 1 281 ? 16.280 -15.376 -30.432 1.00 95.88 281 ARG A O 1
ATOM 2220 N N . LEU A 1 282 ? 16.997 -15.092 -28.317 1.00 97.19 282 LEU A N 1
ATOM 2221 C CA . LEU A 1 282 ? 18.431 -15.197 -28.606 1.00 97.19 282 LEU A CA 1
ATOM 2222 C C . LEU A 1 282 ? 18.827 -16.548 -29.205 1.00 97.19 282 LEU A C 1
ATOM 2224 O O . LEU A 1 282 ? 19.720 -16.604 -30.042 1.00 97.19 282 LEU A O 1
ATOM 2228 N N . ARG A 1 283 ? 18.132 -17.630 -28.841 1.00 95.50 283 ARG A N 1
ATOM 2229 C CA . ARG A 1 283 ? 18.335 -18.952 -29.455 1.00 95.50 283 ARG A CA 1
ATOM 2230 C C . ARG A 1 283 ? 17.986 -18.983 -30.942 1.00 95.50 283 ARG A C 1
ATOM 2232 O O . ARG A 1 283 ? 18.624 -19.706 -31.696 1.00 95.50 283 ARG A O 1
ATOM 2239 N N . SER A 1 284 ? 16.975 -18.221 -31.358 1.00 95.94 284 SER A N 1
ATOM 2240 C CA . SER A 1 284 ? 16.575 -18.112 -32.768 1.00 95.94 284 SER A CA 1
ATOM 2241 C C . SER A 1 284 ? 17.274 -16.979 -33.523 1.00 95.94 284 SER A C 1
ATOM 2243 O O . SER A 1 284 ? 17.383 -17.035 -34.743 1.00 95.94 284 SER A O 1
ATOM 2245 N N . ASP A 1 285 ? 17.726 -15.946 -32.813 1.00 97.44 285 ASP A N 1
ATOM 2246 C CA . ASP A 1 285 ? 18.302 -14.722 -33.374 1.00 97.44 285 ASP A CA 1
ATOM 2247 C C . ASP A 1 285 ? 19.429 -14.200 -32.460 1.00 97.44 285 ASP A C 1
ATOM 2249 O O . ASP A 1 285 ? 19.228 -13.246 -31.700 1.00 97.44 285 ASP A O 1
ATOM 2253 N N . PRO A 1 286 ? 20.625 -14.823 -32.511 1.00 97.00 286 PRO A N 1
ATOM 2254 C CA . PRO A 1 286 ? 21.763 -14.454 -31.665 1.00 97.00 286 PRO A CA 1
ATOM 2255 C C . PRO A 1 286 ? 22.191 -12.989 -31.793 1.00 97.00 286 PRO A C 1
ATOM 2257 O O . PRO A 1 286 ? 22.631 -12.385 -30.820 1.00 97.00 286 PRO A O 1
ATOM 2260 N N . GLY A 1 287 ? 22.028 -12.387 -32.975 1.00 96.94 287 GLY A N 1
ATOM 2261 C CA . GLY A 1 287 ? 22.384 -10.987 -33.230 1.00 96.94 287 GLY A CA 1
ATOM 2262 C C . GLY A 1 287 ? 21.337 -9.967 -32.767 1.00 96.94 287 GLY A C 1
ATOM 2263 O O . GLY A 1 287 ? 21.491 -8.779 -33.047 1.00 96.94 287 GLY A O 1
ATOM 2264 N N . TYR A 1 288 ? 20.248 -10.393 -32.115 1.00 96.62 288 TYR A N 1
ATOM 2265 C CA . TYR A 1 288 ? 19.181 -9.491 -31.670 1.00 96.62 288 TYR A CA 1
ATOM 2266 C C . TYR A 1 288 ? 19.700 -8.356 -30.777 1.00 96.62 288 TYR A C 1
ATOM 2268 O O . TYR A 1 288 ? 19.370 -7.195 -31.018 1.00 96.62 288 TYR A O 1
ATOM 2276 N N . LEU A 1 289 ? 20.515 -8.687 -29.769 1.00 96.88 289 LEU A N 1
ATOM 2277 C CA . LEU A 1 289 ? 21.043 -7.714 -28.807 1.00 96.88 289 LEU A CA 1
ATOM 2278 C C . LEU A 1 289 ? 21.924 -6.660 -29.488 1.00 96.88 289 LEU A C 1
ATOM 2280 O O . LEU A 1 289 ? 21.756 -5.474 -29.208 1.00 96.88 289 LEU A O 1
ATOM 2284 N N . ASP A 1 290 ? 22.757 -7.076 -30.447 1.00 95.50 290 ASP A N 1
ATOM 2285 C CA . ASP A 1 290 ? 23.620 -6.178 -31.226 1.00 95.50 290 ASP A CA 1
ATOM 2286 C C . ASP A 1 290 ? 22.785 -5.112 -31.960 1.00 95.50 290 ASP A C 1
ATOM 2288 O O . ASP A 1 290 ? 23.103 -3.924 -31.939 1.00 95.50 290 ASP A O 1
ATOM 2292 N N . ARG A 1 291 ? 21.660 -5.520 -32.570 1.00 94.50 291 ARG A N 1
ATOM 2293 C CA . ARG A 1 291 ? 20.757 -4.612 -33.304 1.00 94.50 291 ARG A CA 1
ATOM 2294 C C . ARG A 1 291 ? 19.874 -3.761 -32.392 1.00 94.50 291 ARG A C 1
ATOM 2296 O O . ARG A 1 291 ? 19.391 -2.720 -32.824 1.00 94.50 291 ARG A O 1
ATOM 2303 N N . ALA A 1 292 ? 19.634 -4.209 -31.162 1.00 92.06 292 ALA A N 1
ATOM 2304 C CA . ALA A 1 292 ? 18.779 -3.535 -30.188 1.00 92.06 292 ALA A CA 1
ATOM 2305 C C . ALA A 1 292 ? 19.551 -2.603 -29.229 1.00 92.06 292 ALA A C 1
ATOM 2307 O O . ALA A 1 292 ? 18.959 -2.075 -28.287 1.00 92.06 292 ALA A O 1
ATOM 2308 N N . GLY A 1 293 ? 20.852 -2.381 -29.464 1.00 91.81 293 GLY A N 1
ATOM 2309 C CA . GLY A 1 293 ? 21.672 -1.454 -28.674 1.00 91.81 293 GLY A CA 1
ATOM 2310 C C . GLY A 1 293 ? 22.102 -2.007 -27.311 1.00 91.81 293 GLY A C 1
ATOM 2311 O O . GLY A 1 293 ? 22.263 -1.248 -26.351 1.00 91.81 293 GLY A O 1
ATOM 2312 N N . TYR A 1 294 ? 22.251 -3.329 -27.207 1.00 96.88 294 TYR A N 1
ATOM 2313 C CA . TYR A 1 294 ? 22.786 -3.989 -26.022 1.00 96.88 294 TYR A CA 1
ATOM 2314 C C . TYR A 1 294 ? 24.252 -4.366 -26.215 1.00 96.88 294 TYR A C 1
ATOM 2316 O O . TYR A 1 294 ? 24.677 -4.788 -27.286 1.00 96.88 294 TYR A O 1
ATOM 2324 N N . GLU A 1 295 ? 25.008 -4.286 -25.129 1.00 97.12 295 GLU A N 1
ATOM 2325 C CA . GLU A 1 295 ? 26.363 -4.803 -25.033 1.00 97.12 295 GLU A CA 1
ATOM 2326 C C . GLU A 1 295 ? 26.360 -6.096 -24.222 1.00 97.12 295 GLU A C 1
ATOM 2328 O O . GLU A 1 295 ? 25.768 -6.158 -23.138 1.00 97.12 295 GLU A O 1
ATOM 2333 N N . VAL A 1 296 ? 27.056 -7.110 -24.731 1.00 97.56 296 VAL A N 1
ATOM 2334 C CA . VAL A 1 296 ? 27.291 -8.375 -24.033 1.00 97.56 296 VAL A CA 1
ATOM 2335 C C . VAL A 1 296 ? 28.738 -8.402 -23.563 1.00 97.56 296 VAL A C 1
ATOM 2337 O O . VAL A 1 296 ? 29.650 -8.135 -24.345 1.00 97.56 296 VAL A O 1
ATOM 2340 N N . THR A 1 297 ? 28.964 -8.718 -22.291 1.00 97.31 297 THR A N 1
ATOM 2341 C CA . THR A 1 297 ? 30.307 -8.860 -21.719 1.00 97.31 297 THR A CA 1
ATOM 2342 C C . THR A 1 297 ? 30.503 -10.225 -21.069 1.00 97.31 297 THR A C 1
ATOM 2344 O O . THR A 1 297 ? 29.591 -10.771 -20.443 1.00 97.31 297 THR A O 1
ATOM 2347 N N . ASP A 1 298 ? 31.701 -10.793 -21.222 1.00 94.25 298 ASP A N 1
ATOM 2348 C CA . ASP A 1 298 ? 32.096 -12.026 -20.538 1.00 94.25 298 ASP A CA 1
ATOM 2349 C C . ASP A 1 298 ? 32.415 -11.793 -19.051 1.00 94.25 298 ASP A C 1
ATOM 2351 O O . ASP A 1 298 ? 32.459 -10.666 -18.554 1.00 94.25 298 ASP A O 1
ATOM 2355 N N . SER A 1 299 ? 32.682 -12.876 -18.321 1.00 90.25 299 SER A N 1
ATOM 2356 C CA . SER A 1 299 ? 33.056 -12.828 -16.900 1.00 90.25 299 SER A CA 1
ATOM 2357 C C . SER A 1 299 ? 34.358 -12.070 -16.605 1.00 90.25 299 SER A C 1
ATOM 2359 O O . SER A 1 299 ? 34.632 -11.764 -15.446 1.00 90.25 299 SER A O 1
ATOM 2361 N N . ARG A 1 300 ? 35.163 -11.757 -17.629 1.00 92.75 300 ARG A N 1
ATOM 2362 C CA . ARG A 1 300 ? 36.379 -10.934 -17.533 1.00 92.75 300 ARG A CA 1
ATOM 2363 C C . ARG A 1 300 ? 36.115 -9.475 -17.922 1.00 92.75 300 ARG A C 1
ATOM 2365 O O . ARG A 1 300 ? 37.058 -8.692 -17.986 1.00 92.75 300 ARG A O 1
ATOM 2372 N N . GLY A 1 301 ? 34.859 -9.112 -18.189 1.00 91.75 301 GLY A N 1
ATOM 2373 C CA . GLY A 1 301 ? 34.438 -7.772 -18.586 1.00 91.75 301 GLY A CA 1
ATOM 2374 C C . GLY A 1 301 ? 34.742 -7.423 -20.043 1.00 91.75 301 GLY A C 1
ATOM 2375 O O . GLY A 1 301 ? 34.600 -6.262 -20.421 1.00 91.75 301 GLY A O 1
ATOM 2376 N N . ARG A 1 302 ? 35.161 -8.386 -20.875 1.00 95.31 302 ARG A N 1
ATOM 2377 C CA . ARG A 1 302 ? 35.418 -8.130 -22.297 1.00 95.31 302 ARG A CA 1
ATOM 2378 C C . ARG A 1 302 ? 34.102 -8.120 -23.052 1.00 95.31 302 ARG A C 1
ATOM 2380 O O . ARG A 1 302 ? 33.311 -9.050 -22.906 1.00 95.31 302 ARG A O 1
ATOM 2387 N N . GLN A 1 303 ? 33.889 -7.089 -23.860 1.00 96.25 303 GLN A N 1
ATOM 2388 C CA . GLN A 1 303 ? 32.736 -7.013 -24.747 1.00 96.25 303 GLN A CA 1
ATOM 2389 C C . GLN A 1 303 ? 32.879 -8.018 -25.892 1.00 96.25 303 GLN A C 1
ATOM 2391 O O . GLN A 1 303 ? 33.954 -8.141 -26.479 1.00 96.25 303 GLN A O 1
ATOM 2396 N N . ILE A 1 304 ? 31.798 -8.734 -26.185 1.00 96.19 304 ILE A N 1
ATOM 2397 C CA . ILE A 1 304 ? 31.712 -9.740 -27.245 1.00 96.19 304 ILE A CA 1
ATOM 2398 C C . ILE A 1 304 ? 30.435 -9.454 -28.045 1.00 96.19 304 ILE A C 1
ATOM 2400 O O . ILE A 1 304 ? 29.410 -9.152 -27.429 1.00 96.19 304 ILE A O 1
ATOM 2404 N N . PRO A 1 305 ? 30.454 -9.525 -29.387 1.00 97.12 305 PRO A N 1
ATOM 2405 C CA . PRO A 1 305 ? 29.228 -9.459 -30.176 1.00 97.12 305 PRO A CA 1
ATOM 2406 C C . PRO A 1 305 ? 28.251 -10.563 -29.753 1.00 97.12 305 PRO A C 1
ATOM 2408 O O . PRO A 1 305 ? 28.628 -11.730 -29.649 1.00 97.12 305 PRO A O 1
ATOM 2411 N N . SER A 1 306 ? 26.980 -10.230 -29.535 1.00 97.38 306 SER A N 1
ATOM 2412 C CA . SER A 1 306 ? 25.951 -11.209 -29.163 1.00 97.38 306 SER A CA 1
ATOM 2413 C C . SER A 1 306 ? 25.803 -12.314 -30.209 1.00 97.38 306 SER A C 1
ATOM 2415 O O . SER A 1 306 ? 25.530 -13.465 -29.872 1.00 97.38 306 SER A O 1
ATOM 2417 N N . SER A 1 307 ? 26.008 -11.967 -31.478 1.00 97.06 307 SER A N 1
ATOM 2418 C CA . SER A 1 307 ? 26.027 -12.895 -32.610 1.00 97.06 307 SER A CA 1
ATOM 2419 C C . SER A 1 307 ? 27.139 -13.954 -32.558 1.00 97.06 307 SER A C 1
ATOM 2421 O O . SER A 1 307 ? 26.985 -14.999 -33.187 1.00 97.06 307 SER A O 1
ATOM 2423 N N . GLU A 1 308 ? 28.218 -13.734 -31.800 1.00 96.62 308 GLU A N 1
ATOM 2424 C CA . GLU A 1 308 ? 29.306 -14.707 -31.602 1.00 96.62 308 GLU A CA 1
ATOM 2425 C C . GLU A 1 308 ? 29.052 -15.669 -30.427 1.00 96.62 308 GLU A C 1
ATOM 2427 O O . GLU A 1 308 ? 29.808 -16.620 -30.221 1.00 96.62 308 GLU A O 1
ATOM 2432 N N . VAL A 1 309 ? 27.988 -15.448 -29.648 1.00 96.38 309 VAL A N 1
ATOM 2433 C CA . VAL A 1 309 ? 27.633 -16.282 -28.494 1.00 96.38 309 VAL A CA 1
ATOM 2434 C C . VAL A 1 309 ? 26.681 -17.403 -28.919 1.00 96.38 309 VAL A C 1
ATOM 2436 O O . VAL A 1 309 ? 25.599 -17.155 -29.453 1.00 96.38 309 VAL A O 1
ATOM 2439 N N . ASP A 1 310 ? 27.035 -18.653 -28.603 1.00 95.69 310 ASP A N 1
ATOM 2440 C CA . ASP A 1 310 ? 26.120 -19.794 -28.727 1.00 95.69 310 ASP A CA 1
ATOM 2441 C C . ASP A 1 310 ? 25.092 -19.791 -27.583 1.00 95.69 310 ASP A C 1
ATOM 2443 O O . ASP A 1 310 ? 25.213 -20.502 -26.584 1.00 95.69 310 ASP A O 1
ATOM 2447 N N . TRP A 1 311 ? 24.051 -18.969 -27.723 1.00 96.25 311 TRP A N 1
ATOM 2448 C CA . TRP A 1 311 ? 22.946 -18.890 -26.762 1.00 96.25 311 TRP A CA 1
ATOM 2449 C C . TRP A 1 311 ? 22.186 -20.215 -26.593 1.00 96.25 311 TRP A C 1
ATOM 2451 O O . TRP A 1 311 ? 21.532 -20.426 -25.568 1.00 96.25 311 TRP A O 1
ATOM 2461 N N . GLY A 1 312 ? 22.270 -21.121 -27.574 1.00 95.06 312 GLY A N 1
ATOM 2462 C CA . GLY A 1 312 ? 21.674 -22.456 -27.518 1.00 95.06 312 GLY A CA 1
ATOM 2463 C C . GLY A 1 312 ? 22.318 -23.355 -26.463 1.00 95.06 312 GLY A C 1
ATOM 2464 O O . GLY A 1 312 ? 21.625 -24.180 -25.866 1.00 95.06 312 GLY A O 1
ATOM 2465 N N . ALA A 1 313 ? 23.605 -23.145 -26.171 1.00 95.31 313 ALA A N 1
ATOM 2466 C CA . ALA A 1 313 ? 24.356 -23.915 -25.182 1.00 95.31 313 ALA A CA 1
ATOM 2467 C C . ALA A 1 313 ? 23.963 -23.614 -23.724 1.00 95.31 313 ALA A C 1
ATOM 2469 O O . ALA A 1 313 ? 24.345 -24.357 -22.815 1.00 95.31 313 ALA A O 1
ATOM 2470 N N . TYR A 1 314 ? 23.205 -22.539 -23.476 1.00 94.50 314 TYR A N 1
ATOM 2471 C CA . TYR A 1 314 ? 22.887 -22.074 -22.127 1.00 94.50 314 TYR A CA 1
ATOM 2472 C C . TYR A 1 314 ? 21.415 -22.281 -21.749 1.00 94.50 314 TYR A C 1
ATOM 2474 O O . TYR A 1 314 ? 20.493 -22.227 -22.568 1.00 94.50 314 TYR A O 1
ATOM 2482 N N . GLY A 1 315 ? 21.204 -22.517 -20.453 1.00 92.88 315 GLY A N 1
ATOM 2483 C CA . GLY A 1 315 ? 19.897 -22.565 -19.797 1.00 92.88 315 GLY A CA 1
ATOM 2484 C C . GLY A 1 315 ? 19.775 -21.451 -18.759 1.00 92.88 315 GLY A C 1
ATOM 2485 O O . GLY A 1 315 ? 19.909 -20.277 -19.080 1.00 92.88 315 GLY A O 1
ATOM 2486 N N . SER A 1 316 ? 19.569 -21.817 -17.493 1.00 90.88 316 SER A N 1
ATOM 2487 C CA . SER A 1 316 ? 19.410 -20.858 -16.387 1.00 90.88 316 SER A CA 1
ATOM 2488 C C . SER A 1 316 ? 20.703 -20.181 -15.921 1.00 90.88 316 SER A C 1
ATOM 2490 O O . SER A 1 316 ? 20.648 -19.220 -15.159 1.00 90.88 316 SER A O 1
ATOM 2492 N N . LYS A 1 317 ? 21.871 -20.683 -16.339 1.00 92.38 317 LYS A N 1
ATOM 2493 C CA . LYS A 1 317 ? 23.184 -20.137 -15.976 1.00 92.38 317 LYS A CA 1
ATOM 2494 C C . LYS A 1 317 ? 23.868 -19.586 -17.218 1.00 92.38 317 LYS A C 1
ATOM 2496 O O . LYS A 1 317 ? 24.409 -20.352 -18.013 1.00 92.38 317 LYS A O 1
ATOM 2501 N N . ILE A 1 318 ? 23.839 -18.267 -17.357 1.00 93.75 318 ILE A N 1
ATOM 2502 C CA . ILE A 1 318 ? 24.444 -17.539 -18.470 1.00 93.75 318 ILE A CA 1
ATOM 2503 C C . ILE A 1 318 ? 25.670 -16.793 -17.919 1.00 93.75 318 ILE A C 1
ATOM 2505 O O . ILE A 1 318 ? 25.509 -15.927 -17.061 1.00 93.75 318 ILE A O 1
ATOM 2509 N N . PRO A 1 319 ? 26.904 -17.107 -18.359 1.00 94.19 319 PRO A N 1
ATOM 2510 C CA . PRO A 1 319 ? 28.129 -16.497 -17.832 1.00 94.19 319 PRO A CA 1
ATOM 2511 C C . PRO A 1 319 ? 28.437 -15.126 -18.466 1.00 94.19 319 PRO A C 1
ATOM 2513 O O . PRO A 1 319 ? 29.600 -14.731 -18.553 1.00 94.19 319 PRO A O 1
ATOM 2516 N N . PHE A 1 320 ? 27.401 -14.419 -18.920 1.00 95.56 320 PHE A N 1
ATOM 2517 C CA . PHE A 1 320 ? 27.498 -13.133 -19.601 1.00 95.56 320 PHE A CA 1
ATOM 2518 C C . PHE A 1 320 ? 26.648 -12.090 -18.887 1.00 95.56 320 PHE A C 1
ATOM 2520 O O . PHE A 1 320 ? 25.580 -12.396 -18.348 1.00 95.56 320 PHE A O 1
ATOM 2527 N N . SER A 1 321 ? 27.118 -10.848 -18.913 1.00 96.06 321 SER A N 1
ATOM 2528 C CA . SER A 1 321 ? 26.327 -9.690 -18.509 1.00 96.06 321 SER A CA 1
ATOM 2529 C C . SER A 1 321 ? 25.819 -8.974 -19.750 1.00 96.06 321 SER A C 1
ATOM 2531 O O . SER A 1 321 ? 26.546 -8.827 -20.729 1.00 96.06 321 SER A O 1
ATOM 2533 N N . VAL A 1 322 ? 24.566 -8.532 -19.704 1.00 96.88 322 VAL A N 1
ATOM 2534 C CA . VAL A 1 322 ? 23.930 -7.782 -20.786 1.00 96.88 322 VAL A CA 1
ATOM 2535 C C . VAL A 1 322 ? 23.556 -6.414 -20.243 1.00 96.88 322 VAL A C 1
ATOM 2537 O O . VAL A 1 322 ? 22.914 -6.321 -19.193 1.00 96.88 322 VAL A O 1
ATOM 2540 N N . ARG A 1 323 ? 23.949 -5.347 -20.939 1.00 96.00 323 ARG A N 1
ATOM 2541 C CA . ARG A 1 323 ? 23.520 -3.987 -20.599 1.00 96.00 323 ARG A CA 1
ATOM 2542 C C . ARG A 1 323 ? 23.032 -3.227 -21.819 1.00 96.00 323 ARG A C 1
ATOM 2544 O O . ARG A 1 323 ? 23.637 -3.322 -22.878 1.00 96.00 323 ARG A O 1
ATOM 2551 N N . GLN A 1 324 ? 21.955 -2.469 -21.669 1.00 95.81 324 GLN A N 1
ATOM 2552 C CA . GLN A 1 324 ? 21.487 -1.542 -22.693 1.00 95.81 324 GLN A CA 1
ATOM 2553 C C . GLN A 1 324 ? 22.193 -0.199 -22.534 1.00 95.81 324 GLN A C 1
ATOM 2555 O O . GLN A 1 324 ? 22.318 0.311 -21.413 1.00 95.81 324 GLN A O 1
ATOM 2560 N N . GLN A 1 325 ? 22.638 0.373 -23.648 1.00 94.31 325 GLN A N 1
ATOM 2561 C CA . GLN A 1 325 ? 23.208 1.715 -23.664 1.00 94.31 325 GLN A CA 1
ATOM 2562 C C . GLN A 1 325 ? 22.119 2.793 -23.485 1.00 94.31 325 GLN A C 1
ATOM 2564 O O . GLN A 1 325 ? 20.939 2.550 -23.772 1.00 94.31 325 GLN A O 1
ATOM 2569 N N . PRO A 1 326 ? 22.483 4.003 -23.026 1.00 95.38 326 PRO A N 1
ATOM 2570 C CA . PRO A 1 326 ? 21.567 5.139 -23.004 1.00 95.38 326 PRO A CA 1
ATOM 2571 C C . PRO A 1 326 ? 21.039 5.468 -24.410 1.00 95.38 326 PRO A C 1
ATOM 2573 O O . PRO A 1 326 ? 21.814 5.633 -25.348 1.00 95.38 326 PRO A O 1
ATOM 2576 N N . SER A 1 327 ? 19.716 5.529 -24.563 1.00 92.81 327 SER A N 1
ATOM 2577 C CA . SER A 1 327 ? 19.017 5.872 -25.811 1.00 92.81 327 SER A CA 1
ATOM 2578 C C . SER A 1 327 ? 17.529 6.114 -25.530 1.00 92.81 327 SER A C 1
ATOM 2580 O O . SER A 1 327 ? 17.039 5.730 -24.470 1.00 92.81 327 SER A O 1
ATOM 2582 N N . GLU A 1 328 ? 16.780 6.662 -26.493 1.00 90.31 328 GLU A N 1
ATOM 2583 C CA . GLU A 1 328 ? 15.313 6.805 -26.389 1.00 90.31 328 GLU A CA 1
ATOM 2584 C C . GLU A 1 328 ? 14.585 5.457 -26.221 1.00 90.31 328 GLU A C 1
ATOM 2586 O O . GLU A 1 328 ? 13.476 5.400 -25.695 1.00 90.31 328 GLU A O 1
ATOM 2591 N N . ALA A 1 329 ? 15.211 4.356 -26.649 1.00 90.62 329 ALA A N 1
ATOM 2592 C CA . ALA A 1 329 ? 14.682 3.000 -26.517 1.00 90.62 329 ALA A CA 1
ATOM 2593 C C . ALA A 1 329 ? 15.144 2.284 -25.233 1.00 90.62 329 ALA A C 1
ATOM 2595 O O . ALA A 1 329 ? 14.816 1.110 -25.035 1.00 90.62 329 ALA A O 1
ATOM 2596 N N . ASN A 1 330 ? 15.926 2.948 -24.373 1.00 93.38 330 ASN A N 1
ATOM 2597 C CA . ASN A 1 330 ? 16.413 2.364 -23.129 1.00 93.38 330 ASN A CA 1
ATOM 2598 C C . ASN A 1 330 ? 15.241 2.043 -22.197 1.00 93.38 330 ASN A C 1
ATOM 2600 O O . ASN A 1 330 ? 14.402 2.901 -21.943 1.00 93.38 330 ASN A O 1
ATOM 2604 N N . ALA A 1 331 ? 15.175 0.823 -21.662 1.00 92.94 331 ALA A N 1
ATOM 2605 C CA . ALA A 1 331 ? 14.048 0.409 -20.825 1.00 92.94 331 ALA A CA 1
ATOM 2606 C C . ALA A 1 331 ? 13.891 1.230 -19.527 1.00 92.94 331 ALA A C 1
ATOM 2608 O O . ALA A 1 331 ? 12.778 1.311 -19.006 1.00 92.94 331 ALA A O 1
ATOM 2609 N N . LEU A 1 332 ? 14.974 1.849 -19.037 1.00 94.44 332 LEU A N 1
ATOM 2610 C CA . LEU A 1 332 ? 14.977 2.761 -17.886 1.00 94.44 332 LEU A CA 1
ATOM 2611 C C . LEU A 1 332 ? 14.695 4.226 -18.255 1.00 94.44 332 LEU A C 1
ATOM 2613 O O . LEU A 1 332 ? 14.709 5.085 -17.375 1.00 94.44 332 LEU A O 1
ATOM 2617 N N . GLY A 1 333 ? 14.452 4.523 -19.535 1.00 95.00 333 GLY A N 1
ATOM 2618 C CA . GLY A 1 333 ? 14.209 5.879 -20.020 1.00 95.00 333 GLY A CA 1
ATOM 2619 C C . GLY A 1 333 ? 15.372 6.826 -19.718 1.00 95.00 333 GLY A C 1
ATOM 2620 O O . GLY A 1 333 ? 16.542 6.463 -19.845 1.00 95.00 333 GLY A O 1
ATOM 2621 N N . GLU A 1 334 ? 15.042 8.054 -19.326 1.00 94.81 334 GLU A N 1
ATOM 2622 C CA . GLU A 1 334 ? 16.021 9.131 -19.134 1.00 94.81 334 GLU A CA 1
ATOM 2623 C C . GLU A 1 334 ? 16.563 9.241 -17.703 1.00 94.81 334 GLU A C 1
ATOM 2625 O O . GLU A 1 334 ? 17.556 9.935 -17.476 1.00 94.81 334 GLU A O 1
ATOM 2630 N N . LEU A 1 335 ? 15.939 8.568 -16.733 1.00 95.25 335 LEU A N 1
ATOM 2631 C CA . LEU A 1 335 ? 16.226 8.756 -15.313 1.00 95.25 335 LEU A CA 1
ATOM 2632 C C . LEU A 1 335 ? 16.193 7.434 -14.551 1.00 95.25 335 LEU A C 1
ATOM 2634 O O . LEU A 1 335 ? 15.265 6.644 -14.702 1.00 95.25 335 LEU A O 1
ATOM 2638 N N . LYS A 1 336 ? 17.151 7.239 -13.647 1.00 95.62 336 LYS A N 1
ATOM 2639 C CA . LYS A 1 336 ? 17.143 6.154 -12.662 1.00 95.62 336 LYS A CA 1
ATOM 2640 C C . LYS A 1 336 ? 17.488 6.703 -11.283 1.00 95.62 336 LYS A C 1
ATOM 2642 O O . LYS A 1 336 ? 18.514 7.345 -11.106 1.00 95.62 336 LYS A O 1
ATOM 2647 N N . ILE A 1 337 ? 16.647 6.424 -10.296 1.00 96.56 337 ILE A N 1
ATOM 2648 C CA . ILE A 1 337 ? 16.814 6.857 -8.907 1.00 96.56 337 ILE A CA 1
ATOM 2649 C C . ILE A 1 337 ? 17.115 5.625 -8.056 1.00 96.56 337 ILE A C 1
ATOM 2651 O O . ILE A 1 337 ? 16.302 4.705 -7.934 1.00 96.56 337 ILE A O 1
ATOM 2655 N N . LEU A 1 338 ? 18.303 5.623 -7.467 1.00 95.19 338 LEU A N 1
ATOM 2656 C CA . LEU A 1 338 ? 18.873 4.515 -6.721 1.00 95.19 338 LEU A CA 1
ATOM 2657 C C . LEU A 1 338 ? 18.757 4.742 -5.214 1.00 95.19 338 LEU A C 1
ATOM 2659 O O . LEU A 1 338 ? 19.208 5.753 -4.675 1.00 95.19 338 LEU A O 1
ATOM 2663 N N . PHE A 1 339 ? 18.221 3.733 -4.541 1.00 95.38 339 PHE A N 1
ATOM 2664 C CA . PHE A 1 339 ? 18.150 3.590 -3.089 1.00 95.38 339 PHE A CA 1
ATOM 2665 C C . PHE A 1 339 ? 18.553 2.141 -2.772 1.00 95.38 339 PHE A C 1
ATOM 2667 O O . PHE A 1 339 ? 17.714 1.248 -2.863 1.00 95.38 339 PHE A O 1
ATOM 2674 N N . PRO A 1 340 ? 19.855 1.860 -2.561 1.00 92.38 340 PRO A N 1
ATOM 2675 C CA . PRO A 1 340 ? 20.382 0.497 -2.470 1.00 92.38 340 PRO A CA 1
ATOM 2676 C C . PRO A 1 340 ? 19.629 -0.364 -1.453 1.00 92.38 340 PRO A C 1
ATOM 2678 O O . PRO A 1 340 ? 19.548 0.004 -0.295 1.00 92.38 340 PRO A O 1
ATOM 2681 N N . ASN A 1 341 ? 19.118 -1.518 -1.883 1.00 93.56 341 ASN A N 1
ATOM 2682 C CA . ASN A 1 341 ? 18.305 -2.419 -1.063 1.00 93.56 341 ASN A CA 1
ATOM 2683 C C . ASN A 1 341 ? 18.531 -3.887 -1.462 1.00 93.56 341 ASN A C 1
ATOM 2685 O O . ASN A 1 341 ? 19.114 -4.179 -2.510 1.00 93.56 341 ASN A O 1
ATOM 2689 N N . LYS A 1 342 ? 18.038 -4.826 -0.646 1.00 91.06 342 LYS A N 1
ATOM 2690 C CA . LYS A 1 342 ? 18.203 -6.274 -0.879 1.00 91.06 342 LYS A CA 1
ATOM 2691 C C . LYS A 1 342 ? 17.343 -6.846 -2.016 1.00 91.06 342 LYS A C 1
ATOM 2693 O O . LYS A 1 342 ? 17.539 -7.998 -2.391 1.00 91.06 342 LYS A O 1
ATOM 2698 N N . HIS A 1 343 ? 16.408 -6.062 -2.552 1.00 90.81 343 HIS A N 1
ATOM 2699 C CA . HIS A 1 343 ? 15.421 -6.497 -3.547 1.00 90.81 343 HIS A CA 1
ATOM 2700 C C . HIS A 1 343 ? 15.829 -6.166 -4.985 1.00 90.81 343 HIS A C 1
ATOM 2702 O O . HIS A 1 343 ? 15.138 -6.558 -5.919 1.00 90.81 343 HIS A O 1
ATOM 2708 N N . ALA A 1 344 ? 16.940 -5.442 -5.172 1.00 87.81 344 ALA A N 1
ATOM 2709 C CA . ALA A 1 344 ? 17.366 -4.897 -6.464 1.00 87.81 344 ALA A CA 1
ATOM 2710 C C . ALA A 1 344 ? 16.303 -4.000 -7.137 1.00 87.81 344 ALA A C 1
ATOM 2712 O O . ALA A 1 344 ? 16.282 -3.869 -8.361 1.00 87.81 344 ALA A O 1
ATOM 2713 N N . ILE A 1 345 ? 15.448 -3.363 -6.330 1.00 92.50 345 ILE A N 1
ATOM 2714 C CA . ILE A 1 345 ? 14.401 -2.435 -6.775 1.00 92.50 345 ILE A CA 1
ATOM 2715 C C . ILE A 1 345 ? 14.973 -1.017 -6.854 1.00 92.50 345 ILE A C 1
ATOM 2717 O O . ILE A 1 345 ? 15.802 -0.619 -6.036 1.00 92.50 345 ILE A O 1
ATOM 2721 N N . TYR A 1 346 ? 14.536 -0.245 -7.841 1.00 94.25 346 TYR A N 1
ATOM 2722 C CA . TYR A 1 346 ? 14.861 1.170 -8.007 1.00 94.25 346 TYR A CA 1
ATOM 2723 C C . TYR A 1 346 ? 13.733 1.859 -8.779 1.00 94.25 346 TYR A C 1
ATOM 2725 O O . TYR A 1 346 ? 12.954 1.203 -9.465 1.00 94.25 346 TYR A O 1
ATOM 2733 N N . MET A 1 347 ? 13.644 3.185 -8.688 1.00 96.38 347 MET A N 1
ATOM 2734 C CA . MET A 1 347 ? 12.702 3.953 -9.504 1.00 96.38 347 MET A CA 1
ATOM 2735 C C . MET A 1 347 ? 13.386 4.335 -10.811 1.00 96.38 347 MET A C 1
ATOM 2737 O O . MET A 1 347 ? 14.581 4.633 -10.827 1.00 96.38 347 MET A O 1
ATOM 2741 N N . HIS A 1 348 ? 12.642 4.345 -11.906 1.00 96.75 348 HIS A N 1
ATOM 2742 C CA . HIS A 1 348 ? 13.180 4.728 -13.201 1.00 96.75 348 HIS A CA 1
ATOM 2743 C C . HIS A 1 348 ? 12.094 5.300 -14.109 1.00 96.75 348 HIS A C 1
ATOM 2745 O O . HIS A 1 348 ? 10.898 5.122 -13.869 1.00 96.75 348 HIS A O 1
ATOM 2751 N N . ASP A 1 349 ? 12.528 5.991 -15.155 1.00 96.31 349 ASP A N 1
ATOM 2752 C CA . ASP A 1 349 ? 11.669 6.399 -16.252 1.00 96.31 349 ASP A CA 1
ATOM 2753 C C . ASP A 1 349 ? 11.401 5.228 -17.219 1.00 96.31 349 ASP A C 1
ATOM 2755 O O . ASP A 1 349 ? 11.972 4.151 -17.105 1.00 96.31 349 ASP A O 1
ATOM 2759 N N . THR A 1 350 ? 10.512 5.380 -18.193 1.00 95.06 350 THR A N 1
ATOM 2760 C CA . THR A 1 350 ? 10.286 4.355 -19.211 1.00 95.06 350 THR A CA 1
ATOM 2761 C C . THR A 1 350 ? 9.890 4.963 -20.554 1.00 95.06 350 THR A C 1
ATOM 2763 O O . THR A 1 350 ? 9.125 5.929 -20.583 1.00 95.06 350 THR A O 1
ATOM 2766 N N . PRO A 1 351 ? 10.307 4.369 -21.687 1.00 94.25 351 PRO A N 1
ATOM 2767 C CA . PRO A 1 351 ? 9.791 4.745 -23.001 1.00 94.25 351 PRO A CA 1
ATOM 2768 C C . PRO A 1 351 ? 8.305 4.380 -23.164 1.00 94.25 351 PRO A C 1
ATOM 2770 O O . PRO A 1 351 ? 7.605 4.962 -23.990 1.00 94.25 351 PRO A O 1
ATOM 2773 N N . GLN A 1 352 ? 7.772 3.458 -22.351 1.00 94.94 352 GLN A N 1
ATOM 2774 C CA . GLN A 1 352 ? 6.371 3.018 -22.394 1.00 94.94 352 GLN A CA 1
ATOM 2775 C C . GLN A 1 352 ? 5.431 3.982 -21.647 1.00 94.94 352 GLN A C 1
ATOM 2777 O O . GLN A 1 352 ? 4.679 3.588 -20.752 1.00 94.94 352 GLN A O 1
ATOM 2782 N N . LYS A 1 353 ? 5.432 5.267 -22.029 1.00 94.31 353 LYS A N 1
ATOM 2783 C CA . LYS A 1 353 ? 4.640 6.327 -21.366 1.00 94.31 353 LYS A CA 1
ATOM 2784 C C . LYS A 1 353 ? 3.131 6.036 -21.348 1.00 94.31 353 LYS A C 1
ATOM 2786 O O . LYS A 1 353 ? 2.417 6.465 -20.444 1.00 94.31 353 LYS A O 1
ATOM 2791 N N . SER A 1 354 ? 2.638 5.259 -22.314 1.00 95.75 354 SER A N 1
ATOM 2792 C CA . SER A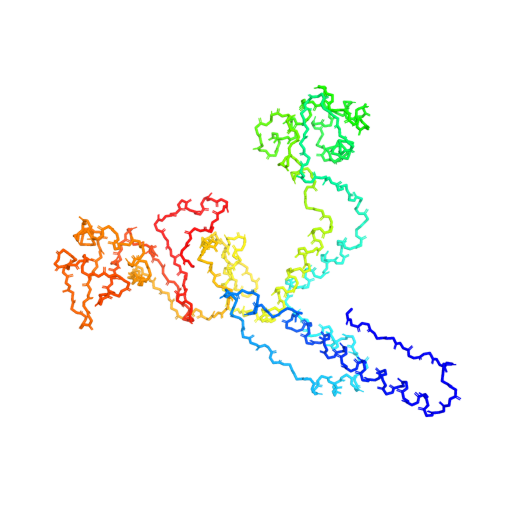 1 354 ? 1.229 4.851 -22.404 1.00 95.75 354 SER A CA 1
ATOM 2793 C C . SER A 1 354 ? 0.753 4.015 -21.207 1.00 95.75 354 SER A C 1
ATOM 2795 O O . SER A 1 354 ? -0.444 3.991 -20.920 1.00 95.75 354 SER A O 1
ATOM 2797 N N . PHE A 1 355 ? 1.652 3.369 -20.454 1.00 95.44 355 PHE A N 1
ATOM 2798 C CA . PHE A 1 355 ? 1.278 2.612 -19.254 1.00 95.44 355 PHE A CA 1
ATOM 2799 C C . PHE A 1 355 ? 0.725 3.508 -18.145 1.00 95.44 355 PHE A C 1
ATOM 2801 O O . PHE A 1 355 ? -0.181 3.090 -17.424 1.00 95.44 355 PHE A O 1
ATOM 2808 N N . PHE A 1 356 ? 1.178 4.760 -18.059 1.00 95.56 356 PHE A N 1
ATOM 2809 C CA . PHE A 1 356 ? 0.662 5.720 -17.083 1.00 95.56 356 PHE A CA 1
ATOM 2810 C C . PHE A 1 356 ? -0.772 6.177 -17.384 1.00 95.56 356 PHE A C 1
ATOM 2812 O O . PHE A 1 356 ? -1.419 6.756 -16.513 1.00 95.56 356 PHE A O 1
ATOM 2819 N N . ALA A 1 357 ? -1.294 5.921 -18.588 1.00 92.94 357 ALA A N 1
ATOM 2820 C CA . ALA A 1 357 ? -2.678 6.224 -18.951 1.00 92.94 357 ALA A CA 1
ATOM 2821 C C . ALA A 1 357 ? -3.674 5.123 -18.544 1.00 92.94 357 ALA A C 1
ATOM 2823 O O . ALA A 1 357 ? -4.877 5.339 -18.636 1.00 92.94 357 ALA A O 1
ATOM 2824 N N . ARG A 1 358 ? -3.197 3.950 -18.103 1.00 88.00 358 ARG A N 1
ATOM 2825 C CA . ARG A 1 358 ? -4.057 2.843 -17.657 1.00 88.00 358 ARG A CA 1
ATOM 2826 C C . ARG A 1 358 ? -4.502 3.044 -16.216 1.00 88.00 358 ARG A C 1
ATOM 2828 O O . ARG A 1 358 ? -3.723 3.546 -15.411 1.00 88.00 358 ARG A O 1
ATOM 2835 N N . ASP A 1 359 ? -5.690 2.558 -15.871 1.00 85.69 359 ASP A N 1
ATOM 2836 C CA . ASP A 1 359 ? -6.164 2.550 -14.480 1.00 85.69 359 ASP A CA 1
ATOM 2837 C C . ASP A 1 359 ? -5.377 1.536 -13.637 1.00 85.69 359 ASP A C 1
ATOM 2839 O O . ASP A 1 359 ? -4.797 1.880 -12.610 1.00 85.69 359 ASP A O 1
ATOM 2843 N N . MET A 1 360 ? -5.271 0.299 -14.131 1.00 90.94 360 MET A N 1
ATOM 2844 C CA . MET A 1 360 ? -4.491 -0.780 -13.522 1.00 90.94 360 MET A CA 1
ATOM 2845 C C . MET A 1 360 ? -3.028 -0.712 -13.991 1.00 90.94 360 MET A C 1
ATOM 2847 O O . MET A 1 360 ? -2.724 -1.072 -15.133 1.00 90.94 360 MET A O 1
ATOM 2851 N N . ARG A 1 361 ? -2.112 -0.270 -13.115 1.00 95.75 361 ARG A N 1
ATOM 2852 C CA . ARG A 1 361 ? -0.689 -0.030 -13.451 1.00 95.75 361 ARG A CA 1
ATOM 2853 C C . ARG A 1 361 ? 0.296 -1.002 -12.786 1.00 95.75 361 ARG A C 1
ATOM 2855 O O . ARG A 1 361 ? 1.469 -0.684 -12.626 1.00 95.75 361 ARG A O 1
ATOM 2862 N N . ALA A 1 362 ? -0.157 -2.208 -12.451 1.00 96.38 362 ALA A N 1
ATOM 2863 C CA . ALA A 1 362 ? 0.697 -3.328 -12.041 1.00 96.38 362 ALA A CA 1
ATOM 2864 C C . ALA A 1 362 ? 1.244 -4.056 -13.283 1.00 96.38 362 ALA A C 1
ATOM 2866 O O . ALA A 1 362 ? 0.686 -5.064 -13.720 1.00 96.38 362 ALA A O 1
ATOM 2867 N N . LEU A 1 363 ? 2.275 -3.489 -13.918 1.00 94.25 363 LEU A N 1
ATOM 2868 C CA . LEU A 1 363 ? 2.773 -3.911 -15.239 1.00 94.25 363 LEU A CA 1
ATOM 2869 C C . LEU A 1 363 ? 4.291 -4.167 -15.286 1.00 94.25 363 LEU A C 1
ATOM 2871 O O . LEU A 1 363 ? 4.738 -4.802 -16.247 1.00 94.25 363 LEU A O 1
ATOM 2875 N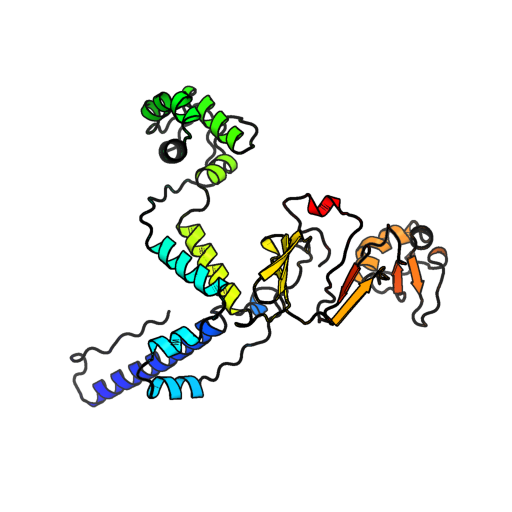 N . SER A 1 364 ? 5.041 -3.725 -14.268 1.00 92.62 364 SER A N 1
ATOM 2876 C CA . SER A 1 364 ? 6.503 -3.860 -14.128 1.00 92.62 364 SER A CA 1
ATOM 2877 C C . SER A 1 364 ? 6.934 -5.274 -13.689 1.00 92.62 364 SER A C 1
ATOM 2879 O O . SER A 1 364 ? 6.109 -6.127 -13.349 1.00 92.62 364 SER A O 1
ATOM 2881 N N . HIS A 1 365 ? 8.246 -5.508 -13.680 1.00 89.50 365 HIS A N 1
ATOM 2882 C CA . HIS A 1 365 ? 8.907 -6.702 -13.141 1.00 89.50 365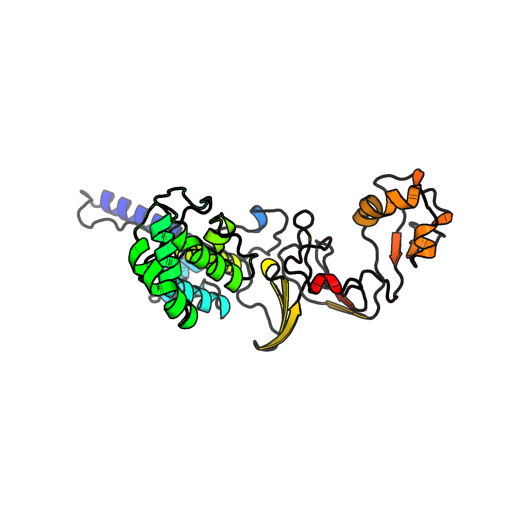 HIS A CA 1
ATOM 2883 C C . HIS A 1 365 ? 9.278 -6.596 -11.654 1.00 89.50 365 HIS A C 1
ATOM 2885 O O . HIS A 1 365 ? 9.875 -7.530 -11.122 1.00 89.50 365 HIS A O 1
ATOM 2891 N N . GLY A 1 366 ? 8.936 -5.488 -11.002 1.00 87.62 366 GLY A N 1
ATOM 2892 C CA . GLY A 1 366 ? 9.253 -5.201 -9.606 1.00 87.62 366 GLY A CA 1
ATOM 2893 C C . GLY A 1 366 ? 9.266 -3.712 -9.360 1.00 87.62 366 GLY A C 1
ATOM 2894 O O . GLY A 1 366 ? 9.399 -2.963 -10.356 1.00 87.62 366 GLY A O 1
#

pLDDT: mean 92.88, std 5.57, range [59.53, 98.0]

Secondary structure (DSSP, 8-state):
----PPPPTT--SSHHHHHHHHHHHHHHHHHHHHHHHHHHHH-SS-GGGT-TTB-PPP----HHHHHHHHHH-S-HHHHHHTTS--SHHHHHHHHHHHHHHH---------TT--B-TT-B-TTHHHHHHHHHHT--HHHHHHHHHHHHHHTT-SB--GGGHHHHHHHHHHTTS-----B-HHHHHHHH-S-HHHHHHHHHHHHHHHTTS-S---SSEEEEETTTTEEEEEETTEEEEEEE--EE-TTSPPPB------EEEES--EE--HHHIIIIIHHHHHH-TTHHHHTTEEEE-TTS-EE-GGGS-GGG-SS----EEEEPSSTT-TTTTEEEE---TT---EE--S-GGGGGSS--EEE--

Foldseek 3Di:
DLDADDDDPPDAPDPVSVVVSVVVRVVSNLVSLLLLLCCQQANPDDPVVPDVQEDFDDDDDDSVVLVVCCVPDPPNVVSSNVSHQPDPVLVVLVVVLVCLVPDPPPQLDADLADKDDAFDFAQSQLSLLVLLQVPDDPVLCVVCVVVSVVCSRGRHRHPSCLVVLLVQCVVVPHPSPSICGSVSCCSSSPQTSVRSSVVSVVVSRVVSNDDSDPDAQDWDQPPVQQKIFGAHPNDGPDIAGHFAAAPVQGNGDYDFDFDDKDFLDKAWDDLCCCQPPVLVVCQVPQQPCVVLQKWKAALVRDTDRSNVDNSVVDHSDDRIIIIHGRDLQHQQHGMWTDGDDPSPDTHGDGNPPVLSVDSRRNDDND

Sequence (366 aa):
DYSVDIPAAATSATPEERTRELVRFEMALSARVLRYAHDAQSGRVDPNRMTGYYDFPAKPFDLEGALKTLAHTQEVRTYLESRHPQNPEYQALRVELEALEASEENEIVLDPKLLLKPGESSPELPKLLTLIARNLDDEMGGNYGEVLARLGKSEVYDPELVPVIKAVQQREGMKGDGVIGPRTVALLAGASKADRIEKVKVALEELRWLPSDLGSPRVFINQPAFTASYIDDGEEKLKTRAVIGRVTNQTAFFYDQIKQVDFHPYWGVPQSIIVNEMLPRLRSDPGYLDRAGYEVTDSRGRQIPSSEVDWGAYGSKIPFSVRQQPSEANALGELKILFPNKHAIYMHDTPQKSFFARDMRALSHG

Radius of gyration: 29.72 Å; chains: 1; bounding box: 81×44×86 Å